Protein AF-0000000070183096 (afdb_homodimer)

Solvent-accessible surface area (backbone atoms only — not comparable to full-atom values): 13768 Å² total; per-residue (Å²): 127,69,42,43,44,70,57,54,71,61,56,77,66,66,78,70,64,58,84,90,33,65,53,27,54,52,51,52,52,31,56,75,40,54,62,32,25,32,36,67,69,55,49,29,72,74,44,95,43,53,66,85,52,46,60,63,41,50,51,53,37,36,70,68,48,46,30,42,62,50,87,69,32,36,28,44,19,67,70,49,49,48,48,49,47,45,49,47,45,49,47,47,48,50,56,59,54,60,66,56,74,78,75,76,66,74,74,66,69,73,72,69,78,73,75,68,71,78,116,127,72,41,41,44,68,60,54,69,61,55,76,64,70,78,72,63,56,84,90,33,65,54,27,53,53,51,51,53,32,56,76,40,55,62,31,26,32,36,67,68,55,46,29,71,73,45,94,44,54,67,85,51,45,60,64,42,51,52,52,36,34,68,66,50,46,30,40,62,48,85,71,32,37,27,44,19,67,69,50,50,48,48,49,48,45,48,47,46,48,47,46,48,50,56,58,55,60,66,57,73,80,76,79,67,75,74,67,68,71,71,66,79,69,74,68,81,67,136

Structure (mmCIF, N/CA/C/O backbone):
data_AF-0000000070183096-model_v1
#
loop_
_entity.id
_entity.type
_entity.pdbx_description
1 polymer 'Transcriptional regulator, TrmB family'
#
loop_
_atom_site.group_PDB
_atom_site.id
_atom_site.type_symbol
_atom_site.label_atom_id
_atom_site.label_alt_id
_atom_site.label_comp_id
_atom_site.label_asym_id
_atom_site.label_entity_id
_atom_site.label_seq_id
_atom_site.pdbx_PDB_ins_code
_atom_site.Cartn_x
_atom_site.Cartn_y
_atom_site.Cartn_z
_atom_site.occupancy
_atom_site.B_iso_or_equiv
_atom_site.auth_seq_id
_atom_site.auth_comp_id
_atom_site.auth_asym_id
_atom_site.auth_atom_id
_atom_site.pdbx_PDB_model_num
ATOM 1 N N . MET A 1 1 ? 4.055 6.363 21.062 1 91.56 1 MET A N 1
ATOM 2 C CA . MET A 1 1 ? 5.281 6.953 20.547 1 91.56 1 MET A CA 1
ATOM 3 C C . MET A 1 1 ? 5.5 6.559 19.078 1 91.56 1 MET A C 1
ATOM 5 O O . MET A 1 1 ? 5.238 5.414 18.703 1 91.56 1 MET A O 1
ATOM 9 N N . PRO A 1 2 ? 5.715 7.566 18.297 1 96.5 2 PRO A N 1
ATOM 10 C CA . PRO A 1 2 ? 6.051 7.18 16.938 1 96.5 2 PRO A CA 1
ATOM 11 C C . PRO A 1 2 ? 7.25 6.234 16.859 1 96.5 2 PRO A C 1
ATOM 13 O O . PRO A 1 2 ? 8.055 6.188 17.797 1 96.5 2 PRO A O 1
ATOM 16 N N . ILE A 1 3 ? 7.262 5.414 15.812 1 96.94 3 ILE A N 1
ATOM 17 C CA . ILE A 1 3 ? 8.406 4.539 15.586 1 96.94 3 ILE A CA 1
ATOM 18 C C . ILE A 1 3 ? 9.133 4.953 14.305 1 96.94 3 ILE A C 1
ATOM 20 O O . ILE A 1 3 ? 8.578 5.695 13.492 1 96.94 3 ILE A O 1
ATOM 24 N N . SER A 1 4 ? 10.406 4.5 14.195 1 96.19 4 SER A N 1
ATOM 25 C CA . SER A 1 4 ? 11.164 4.766 12.977 1 96.19 4 SER A CA 1
ATOM 26 C C . SER A 1 4 ? 10.648 3.93 11.812 1 96.19 4 SER A C 1
ATOM 28 O O . SER A 1 4 ? 10.047 2.873 12.016 1 96.19 4 SER A O 1
ATOM 30 N N . THR A 1 5 ? 11.016 4.383 10.633 1 90.94 5 THR A N 1
ATOM 31 C CA . THR A 1 5 ? 10.672 3.617 9.438 1 90.94 5 THR A CA 1
ATOM 32 C C . THR A 1 5 ? 11.328 2.24 9.469 1 90.94 5 THR A C 1
ATOM 34 O O . THR A 1 5 ? 10.742 1.257 9.008 1 90.94 5 THR A O 1
ATOM 37 N N . ASP A 1 6 ? 12.562 2.203 10.031 1 88.5 6 ASP A N 1
ATOM 38 C CA . ASP A 1 6 ? 13.234 0.915 10.141 1 88.5 6 ASP A CA 1
ATOM 39 C C . ASP A 1 6 ? 12.445 -0.053 11.016 1 88.5 6 ASP A C 1
ATOM 41 O O . ASP A 1 6 ? 12.273 -1.221 10.656 1 88.5 6 ASP A O 1
ATOM 45 N N . ARG A 1 7 ? 12.055 0.373 12.148 1 91.88 7 ARG A N 1
ATOM 46 C CA . ARG A 1 7 ? 11.25 -0.448 13.047 1 91.88 7 ARG A CA 1
ATOM 47 C C . ARG A 1 7 ? 9.914 -0.812 12.406 1 91.88 7 ARG A C 1
ATOM 49 O O . ARG A 1 7 ? 9.43 -1.937 12.562 1 91.88 7 ARG A O 1
ATOM 56 N N . PHE A 1 8 ? 9.328 0.138 11.727 1 91.62 8 PHE A N 1
ATOM 57 C CA . PHE A 1 8 ? 8.094 -0.099 10.992 1 91.62 8 PHE A CA 1
ATOM 58 C C . PHE A 1 8 ? 8.258 -1.268 10.023 1 91.62 8 PHE A C 1
ATOM 60 O O . PHE A 1 8 ? 7.387 -2.137 9.945 1 91.62 8 PHE A O 1
ATOM 67 N N . ASP A 1 9 ? 9.359 -1.26 9.359 1 85.31 9 ASP A N 1
ATOM 68 C CA . ASP A 1 9 ? 9.594 -2.273 8.336 1 85.31 9 ASP A CA 1
ATOM 69 C C . ASP A 1 9 ? 9.766 -3.656 8.961 1 85.31 9 ASP A C 1
ATOM 71 O O . ASP A 1 9 ? 9.594 -4.676 8.289 1 85.31 9 ASP A O 1
ATOM 75 N N . GLU A 1 10 ? 9.992 -3.654 10.227 1 84.25 10 GLU A N 1
ATOM 76 C CA . GLU A 1 10 ? 10.211 -4.914 10.93 1 84.25 10 GLU A CA 1
ATOM 77 C C . GLU A 1 10 ? 8.914 -5.457 11.508 1 84.25 10 GLU A C 1
ATOM 79 O O . GLU A 1 10 ? 8.867 -6.594 11.992 1 84.25 10 GLU A O 1
ATOM 84 N N . ILE A 1 11 ? 7.98 -4.602 11.539 1 82.94 11 ILE A N 1
ATOM 85 C CA . ILE A 1 11 ? 6.699 -5.07 12.062 1 82.94 11 ILE A CA 1
ATOM 86 C C . ILE A 1 11 ? 6.172 -6.207 11.188 1 82.94 11 ILE A C 1
ATOM 88 O O . ILE A 1 11 ? 6.102 -6.082 9.969 1 82.94 11 ILE A O 1
ATOM 92 N N . ASP A 1 12 ? 6.105 -7.391 11.805 1 67.69 12 ASP A N 1
ATOM 93 C CA . ASP A 1 12 ? 5.617 -8.562 11.086 1 67.69 12 ASP A CA 1
ATOM 94 C C . ASP A 1 12 ? 4.098 -8.664 11.164 1 67.69 12 ASP A C 1
ATOM 96 O O . ASP A 1 12 ? 3.539 -8.938 12.227 1 67.69 12 ASP A O 1
ATOM 100 N N . ASP A 1 13 ? 3.365 -8.102 10.445 1 60.53 13 ASP A N 1
ATOM 101 C CA . ASP A 1 13 ? 1.924 -8.266 10.602 1 60.53 13 ASP A CA 1
ATOM 102 C C . ASP A 1 13 ? 1.482 -9.672 10.211 1 60.53 13 ASP A C 1
ATOM 104 O O . ASP A 1 13 ? 0.617 -10.266 10.859 1 60.53 13 ASP A O 1
ATOM 108 N N . ASP A 1 14 ? 1.567 -10.141 8.953 1 60.31 14 ASP A N 1
ATOM 109 C CA . ASP A 1 14 ? 1.024 -11.445 8.586 1 60.31 14 ASP A CA 1
ATOM 110 C C . ASP A 1 14 ? 2.115 -12.352 8.031 1 60.31 14 ASP A C 1
ATOM 112 O O . ASP A 1 14 ? 3.062 -11.883 7.398 1 60.31 14 ASP A O 1
ATOM 116 N N . SER A 1 15 ? 2.291 -13.391 8.773 1 64.69 15 SER A N 1
ATOM 117 C CA . SER A 1 15 ? 3.031 -14.492 8.164 1 64.69 15 SER A CA 1
ATOM 118 C C . SER A 1 15 ? 2.613 -14.703 6.715 1 64.69 15 SER A C 1
ATOM 120 O O . SER A 1 15 ? 1.427 -14.641 6.387 1 64.69 15 SER A O 1
ATOM 122 N N . GLY A 1 16 ? 3.562 -14.164 5.73 1 69.38 16 GLY A N 1
ATOM 123 C CA . GLY A 1 16 ? 3.279 -14.492 4.344 1 69.38 16 GLY A CA 1
ATOM 124 C C . GLY A 1 16 ? 2.285 -15.625 4.188 1 69.38 16 GLY A C 1
ATOM 125 O O . GLY A 1 16 ? 1.938 -16.297 5.168 1 69.38 16 GLY A O 1
ATOM 126 N N . PRO A 1 17 ? 1.563 -15.578 3.08 1 76.56 17 PRO A N 1
ATOM 127 C CA . PRO A 1 17 ? 0.546 -16.609 2.869 1 76.56 17 PRO A CA 1
ATOM 128 C C . PRO A 1 17 ? 1.128 -18.031 2.887 1 76.56 17 PRO A C 1
ATOM 130 O O . PRO A 1 17 ? 2.279 -18.234 2.49 1 76.56 17 PRO A O 1
ATOM 133 N N . SER A 1 18 ? 0.281 -18.875 3.432 1 83 18 SER A N 1
ATOM 134 C CA . SER A 1 18 ? 0.641 -20.297 3.438 1 83 18 SER A CA 1
ATOM 135 C C . SER A 1 18 ? 0.809 -20.828 2.018 1 83 18 SER A C 1
ATOM 137 O O . SER A 1 18 ? 0.12 -20.375 1.097 1 83 18 SER A O 1
ATOM 139 N N . PRO A 1 19 ? 1.654 -21.812 1.932 1 83.38 19 PRO A N 1
ATOM 140 C CA . PRO A 1 19 ? 1.848 -22.438 0.616 1 83.38 19 PRO A CA 1
ATOM 141 C C . PRO A 1 19 ? 0.562 -23.031 0.049 1 83.38 19 PRO A C 1
ATOM 143 O O . PRO A 1 19 ? -0.33 -23.422 0.808 1 83.38 19 PRO A O 1
ATOM 146 N N . GLU A 1 20 ? 0.423 -22.984 -1.243 1 84.94 20 GLU A N 1
ATOM 147 C CA . GLU A 1 20 ? -0.643 -23.625 -2.014 1 84.94 20 GLU A CA 1
ATOM 148 C C . GLU A 1 20 ? -1.938 -22.828 -1.929 1 84.94 20 GLU A C 1
ATOM 150 O O . GLU A 1 20 ? -2.977 -23.25 -2.428 1 84.94 20 GLU A O 1
ATOM 155 N N . THR A 1 21 ? -1.83 -21.734 -1.27 1 91.69 21 THR A N 1
ATOM 156 C CA . THR A 1 21 ? -2.982 -20.844 -1.276 1 91.69 21 THR A CA 1
ATOM 157 C C . THR A 1 21 ? -2.965 -19.953 -2.512 1 91.69 21 THR A C 1
ATOM 159 O O . THR A 1 21 ? -1.927 -19.797 -3.158 1 91.69 21 THR A O 1
ATOM 162 N N . ASN A 1 22 ? -4.141 -19.469 -2.883 1 95.75 22 ASN A N 1
ATOM 163 C CA . ASN A 1 22 ? -4.23 -18.5 -3.965 1 95.75 22 ASN A CA 1
ATOM 164 C C . ASN A 1 22 ? -3.289 -17.328 -3.738 1 95.75 22 ASN A C 1
ATOM 166 O O . ASN A 1 22 ? -2.605 -16.875 -4.664 1 95.75 22 ASN A O 1
ATOM 170 N N . ALA A 1 23 ? -3.252 -16.891 -2.467 1 94.69 23 ALA A N 1
ATOM 171 C CA . ALA A 1 23 ? -2.41 -15.75 -2.109 1 94.69 23 ALA A CA 1
ATOM 172 C C . ALA A 1 23 ? -0.938 -16.047 -2.367 1 94.69 23 ALA A C 1
ATOM 174 O O . ALA A 1 23 ? -0.213 -15.219 -2.918 1 94.69 23 ALA A O 1
ATOM 175 N N . HIS A 1 24 ? -0.589 -17.188 -1.958 1 94.12 24 HIS A N 1
ATOM 176 C CA . HIS A 1 24 ? 0.799 -17.578 -2.152 1 94.12 24 HIS A CA 1
ATOM 177 C C . HIS A 1 24 ? 1.145 -17.672 -3.637 1 94.12 24 HIS A C 1
ATOM 179 O O . HIS A 1 24 ? 2.205 -17.203 -4.059 1 94.12 24 HIS A O 1
ATOM 185 N N . GLU A 1 25 ? 0.321 -18.25 -4.395 1 95.94 25 GLU A N 1
ATOM 186 C CA . GLU A 1 25 ? 0.559 -18.406 -5.824 1 95.94 25 GLU A CA 1
ATOM 187 C C . GLU A 1 25 ? 0.696 -17.062 -6.52 1 95.94 25 GLU A C 1
ATOM 189 O O . GLU A 1 25 ? 1.633 -16.844 -7.293 1 95.94 25 GLU A O 1
ATOM 194 N N . ILE A 1 26 ? -0.163 -16.203 -6.199 1 97.31 26 ILE A N 1
ATOM 195 C CA . ILE A 1 26 ? -0.151 -14.875 -6.812 1 97.31 26 ILE A CA 1
ATOM 196 C C . ILE A 1 26 ? 1.104 -14.117 -6.383 1 97.31 26 ILE A C 1
ATOM 198 O O . ILE A 1 26 ? 1.809 -13.547 -7.219 1 97.31 26 ILE A O 1
ATOM 202 N N . LEU A 1 27 ? 1.359 -14.148 -5.098 1 95.44 27 LEU A N 1
ATOM 203 C CA . LEU A 1 27 ? 2.504 -13.406 -4.582 1 95.44 27 LEU A CA 1
ATOM 204 C C . LEU A 1 27 ? 3.809 -13.961 -5.145 1 95.44 27 LEU A C 1
ATOM 206 O O . LEU A 1 27 ? 4.711 -13.195 -5.492 1 95.44 27 LEU A O 1
ATOM 210 N N . SER A 1 28 ? 3.879 -15.258 -5.277 1 94.62 28 SER A N 1
ATOM 211 C CA . SER A 1 28 ? 5.07 -15.891 -5.836 1 94.62 28 SER A CA 1
ATOM 212 C C . SER A 1 28 ? 5.301 -15.453 -7.281 1 94.62 28 SER A C 1
ATOM 214 O O . SER A 1 28 ? 6.426 -15.141 -7.668 1 94.62 28 SER A O 1
ATOM 216 N N . PHE A 1 29 ? 4.262 -15.43 -8 1 97.31 29 PHE A N 1
ATOM 217 C CA . PHE A 1 29 ? 4.355 -14.984 -9.383 1 97.31 29 PHE A CA 1
ATOM 218 C C . PHE A 1 29 ? 4.844 -13.539 -9.461 1 97.31 29 PHE A C 1
ATOM 220 O O . PHE A 1 29 ? 5.785 -13.234 -10.195 1 97.31 29 PHE A O 1
ATOM 227 N N . LEU A 1 30 ? 4.258 -12.664 -8.711 1 97.06 30 LEU A N 1
ATOM 228 C CA . LEU A 1 30 ? 4.605 -11.242 -8.766 1 97.06 30 LEU A CA 1
ATOM 229 C C . LEU A 1 30 ? 6.039 -11.016 -8.297 1 97.06 30 LEU A C 1
ATOM 231 O O . LEU A 1 30 ? 6.746 -10.164 -8.836 1 97.06 30 LEU A O 1
ATOM 235 N N . GLN A 1 31 ? 6.402 -11.781 -7.336 1 94.56 31 GLN A N 1
ATOM 236 C CA . GLN A 1 31 ? 7.77 -11.672 -6.836 1 94.56 31 GLN A CA 1
ATOM 237 C C . GLN A 1 31 ? 8.781 -12.086 -7.902 1 94.56 31 GLN A C 1
ATOM 239 O O . GLN A 1 31 ? 9.859 -11.5 -8 1 94.56 31 GLN A O 1
ATOM 244 N N . SER A 1 32 ? 8.438 -13.125 -8.609 1 95.25 32 SER A N 1
ATOM 245 C CA . SER A 1 32 ? 9.312 -13.617 -9.664 1 95.25 32 SER A CA 1
ATOM 246 C C . SER A 1 32 ? 9.398 -12.625 -10.82 1 95.25 32 SER A C 1
ATOM 248 O O . SER A 1 32 ? 10.297 -12.727 -11.664 1 95.25 32 SER A O 1
ATOM 250 N N . HIS A 1 33 ? 8.539 -11.719 -10.891 1 96.56 33 HIS A N 1
ATOM 251 C CA . HIS A 1 33 ? 8.492 -10.672 -11.906 1 96.56 33 HIS A CA 1
ATOM 252 C C . HIS A 1 33 ? 8.445 -9.289 -11.266 1 96.56 33 HIS A C 1
ATOM 254 O O . HIS A 1 33 ? 7.617 -8.453 -11.648 1 96.56 33 HIS A O 1
ATOM 260 N N . ALA A 1 34 ? 9.305 -9.078 -10.375 1 94.19 34 ALA A N 1
ATOM 261 C CA . ALA A 1 34 ? 9.234 -7.938 -9.461 1 94.19 34 ALA A CA 1
ATOM 262 C C . ALA A 1 34 ? 9.461 -6.625 -10.211 1 94.19 34 ALA A C 1
ATOM 264 O O . ALA A 1 34 ? 9.164 -5.551 -9.688 1 94.19 34 ALA A O 1
ATOM 265 N N . ASP A 1 35 ? 9.984 -6.684 -11.383 1 94 35 ASP A N 1
ATOM 266 C CA . ASP A 1 35 ? 10.266 -5.48 -12.156 1 94 35 ASP A CA 1
ATOM 267 C C . ASP A 1 35 ? 9.078 -5.105 -13.047 1 94 35 ASP A C 1
ATOM 269 O O . ASP A 1 35 ? 9.156 -4.152 -13.82 1 94 35 ASP A O 1
ATOM 273 N N . GLN A 1 36 ? 7.973 -5.848 -12.812 1 97.5 36 GLN A N 1
ATOM 274 C CA . GLN A 1 36 ? 6.805 -5.656 -13.672 1 97.5 36 GLN A CA 1
ATOM 275 C C . GLN A 1 36 ? 5.531 -5.508 -12.836 1 97.5 36 GLN A C 1
ATOM 277 O O . GLN A 1 36 ? 5.527 -5.809 -11.641 1 97.5 36 GLN A O 1
ATOM 282 N N . ALA A 1 37 ? 4.539 -4.922 -13.438 1 97.62 37 ALA A N 1
ATOM 283 C CA . ALA A 1 37 ? 3.166 -4.867 -12.938 1 97.62 37 ALA A CA 1
ATOM 284 C C . ALA A 1 37 ? 2.193 -5.484 -13.938 1 97.62 37 ALA A C 1
ATOM 286 O O . ALA A 1 37 ? 2.432 -5.445 -15.148 1 97.62 37 ALA A O 1
ATOM 287 N N . PHE A 1 38 ? 1.15 -6.055 -13.43 1 98.5 38 PHE A N 1
ATOM 288 C CA . PHE A 1 38 ? 0.237 -6.863 -14.234 1 98.5 38 PHE A CA 1
ATOM 289 C C . PHE A 1 38 ? -1.211 -6.48 -13.953 1 98.5 38 PHE A C 1
ATOM 291 O O . PHE A 1 38 ? -1.547 -6.074 -12.836 1 98.5 38 PHE A O 1
ATOM 298 N N . THR A 1 39 ? -2.016 -6.621 -14.953 1 97.5 39 THR A N 1
ATOM 299 C CA . THR A 1 39 ? -3.455 -6.527 -14.734 1 97.5 39 THR A CA 1
ATOM 300 C C . THR A 1 39 ? -3.986 -7.797 -14.078 1 97.5 39 THR A C 1
ATOM 302 O O . THR A 1 39 ? -3.322 -8.836 -14.086 1 97.5 39 THR A O 1
ATOM 305 N N . ARG A 1 40 ? -5.203 -7.688 -13.523 1 97.75 40 ARG A N 1
ATOM 306 C CA . ARG A 1 40 ? -5.852 -8.852 -12.93 1 97.75 40 ARG A CA 1
ATOM 307 C C . ARG A 1 40 ? -5.98 -9.984 -13.938 1 97.75 40 ARG A C 1
ATOM 309 O O . ARG A 1 40 ? -5.742 -11.148 -13.609 1 97.75 40 ARG A O 1
ATOM 316 N N . GLY A 1 41 ? -6.359 -9.633 -15.164 1 97.62 41 GLY A N 1
ATOM 317 C CA . GLY A 1 41 ? -6.52 -10.641 -16.203 1 97.62 41 GLY A CA 1
ATOM 318 C C . GLY A 1 41 ? -5.223 -11.344 -16.547 1 97.62 41 GLY A C 1
ATOM 319 O O . 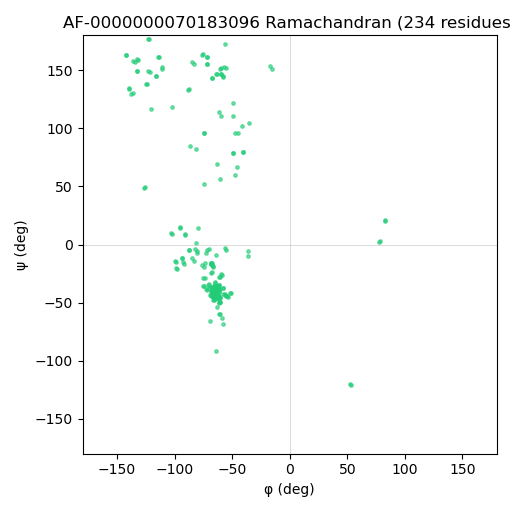GLY A 1 41 ? -5.211 -12.555 -16.766 1 97.62 41 GLY A O 1
ATOM 320 N N . GLU A 1 42 ? -4.172 -10.641 -16.578 1 98.62 42 GLU A N 1
ATOM 321 C CA . GLU A 1 42 ? -2.857 -11.211 -16.859 1 98.62 42 GLU A CA 1
ATOM 322 C C . GLU A 1 42 ? -2.404 -12.133 -15.734 1 98.62 42 GLU A C 1
ATOM 324 O O . GLU A 1 42 ? -1.804 -13.18 -15.984 1 98.62 42 GLU A O 1
ATOM 329 N N . ILE A 1 43 ? -2.727 -11.758 -14.539 1 98.5 43 ILE A N 1
ATOM 330 C CA . ILE A 1 43 ? -2.369 -12.578 -13.391 1 98.5 43 ILE A CA 1
ATOM 331 C C . ILE A 1 43 ? -3.166 -13.883 -13.414 1 98.5 43 ILE A C 1
ATOM 333 O O . ILE A 1 43 ? -2.615 -14.961 -13.18 1 98.5 43 ILE A O 1
ATOM 337 N N . ALA A 1 44 ? -4.383 -13.781 -13.766 1 97.94 44 ALA A N 1
ATOM 338 C CA . ALA A 1 44 ? -5.219 -14.977 -13.875 1 97.94 44 ALA A CA 1
ATOM 339 C C . ALA A 1 44 ? -4.676 -15.93 -14.938 1 97.94 44 ALA A C 1
ATOM 341 O O . ALA A 1 44 ? -4.641 -17.141 -14.734 1 97.94 44 ALA A O 1
ATOM 342 N N . GLN A 1 45 ? -4.219 -15.406 -15.953 1 97.94 45 GLN A N 1
ATOM 343 C CA . GLN A 1 45 ? -3.707 -16.203 -17.062 1 97.94 45 GLN A CA 1
ATOM 344 C C . GLN A 1 45 ? -2.357 -16.828 -16.703 1 97.94 45 GLN A C 1
ATOM 346 O O . GLN A 1 45 ? -2.027 -17.922 -17.188 1 97.94 45 GLN A O 1
ATOM 351 N N . ALA A 1 46 ? -1.655 -16.188 -15.867 1 97.88 46 ALA A N 1
ATOM 352 C CA . ALA A 1 46 ? -0.278 -16.594 -15.594 1 97.88 46 ALA A CA 1
ATOM 353 C C . ALA A 1 46 ? -0.206 -17.531 -14.391 1 97.88 46 ALA A C 1
ATOM 355 O O . ALA A 1 46 ? 0.845 -18.109 -14.109 1 97.88 46 ALA A O 1
ATOM 356 N N . THR A 1 47 ? -1.245 -17.625 -13.703 1 97.19 47 THR A N 1
ATOM 357 C CA . THR A 1 47 ? -1.251 -18.438 -12.492 1 97.19 47 THR A CA 1
ATOM 358 C C . THR A 1 47 ? -2.328 -19.516 -12.57 1 97.19 47 THR A C 1
ATOM 360 O O . THR A 1 47 ? -3.131 -19.531 -13.508 1 97.19 47 THR A O 1
ATOM 363 N N . ASP A 1 48 ? -2.381 -20.375 -11.539 1 95.81 48 ASP A N 1
ATOM 364 C CA . ASP A 1 48 ? -3.389 -21.438 -11.461 1 95.81 48 ASP A CA 1
ATOM 365 C C . ASP A 1 48 ? -4.586 -20.984 -10.625 1 95.81 48 ASP A C 1
ATOM 367 O O . ASP A 1 48 ? -5.391 -21.812 -10.188 1 95.81 48 ASP A O 1
ATOM 371 N N . VAL A 1 49 ? -4.656 -19.734 -10.383 1 96.81 49 VAL A N 1
ATOM 372 C CA . VAL A 1 49 ? -5.754 -19.172 -9.602 1 96.81 49 VAL A CA 1
ATOM 373 C C . VAL A 1 49 ? -6.93 -18.844 -10.516 1 96.81 49 VAL A C 1
ATOM 375 O O . VAL A 1 49 ? -6.75 -18.234 -11.578 1 96.81 49 VAL A O 1
ATOM 378 N N . THR A 1 50 ? -8.078 -19.25 -10.07 1 96.06 50 THR A N 1
ATOM 379 C CA . THR A 1 50 ? -9.273 -19.016 -10.867 1 96.06 50 THR A CA 1
ATOM 380 C C . THR A 1 50 ? -9.531 -17.516 -11 1 96.06 50 THR A C 1
ATOM 382 O O . THR A 1 50 ? -9.32 -16.75 -10.055 1 96.06 50 THR A O 1
ATOM 385 N N . ASP A 1 51 ? -10.055 -17.125 -12.117 1 95.94 51 ASP A N 1
ATOM 386 C CA . ASP A 1 51 ? -10.297 -15.727 -12.438 1 95.94 51 ASP A CA 1
ATOM 387 C C . ASP A 1 51 ? -11.109 -15.047 -11.344 1 95.94 51 ASP A C 1
ATOM 389 O O . ASP A 1 51 ? -10.789 -13.93 -10.922 1 95.94 51 ASP A O 1
ATOM 393 N N . GLY A 1 52 ? -12.062 -15.68 -10.938 1 95.88 52 GLY A N 1
ATOM 394 C CA . GLY A 1 52 ? -12.969 -15.109 -9.945 1 95.88 52 GLY A CA 1
ATOM 395 C C . GLY A 1 52 ? -12.32 -14.906 -8.594 1 95.88 52 GLY A C 1
ATOM 396 O O . GLY A 1 52 ? -12.789 -14.102 -7.785 1 95.88 52 GLY A O 1
ATOM 397 N N . SER A 1 53 ? -11.195 -15.562 -8.312 1 96.5 53 SER A N 1
ATOM 398 C CA . SER A 1 53 ? -10.539 -15.508 -7.016 1 96.5 53 SER A CA 1
ATOM 399 C C . SER A 1 53 ? -9.367 -14.523 -7.031 1 96.5 53 SER A C 1
ATOM 401 O O . SER A 1 53 ? -8.891 -14.102 -5.977 1 96.5 53 SER A O 1
ATOM 403 N N . VAL A 1 54 ? -8.906 -14.078 -8.188 1 97.56 54 VAL A N 1
ATOM 404 C CA . VAL A 1 54 ? -7.715 -13.234 -8.305 1 97.56 54 VAL A CA 1
ATOM 405 C C . VAL A 1 54 ? -7.988 -11.859 -7.707 1 97.56 54 VAL A C 1
ATOM 407 O O . VAL A 1 54 ? -7.195 -11.352 -6.906 1 97.56 54 VAL A O 1
ATOM 410 N N . GLY A 1 55 ? -9.148 -11.289 -7.973 1 96.62 55 GLY A N 1
ATOM 411 C CA . GLY A 1 55 ? -9.5 -9.969 -7.48 1 96.62 55 GLY A CA 1
ATOM 412 C C . GLY A 1 55 ? -9.531 -9.883 -5.965 1 96.62 55 GLY A C 1
ATOM 413 O O . GLY A 1 55 ? -8.758 -9.133 -5.367 1 96.62 55 GLY A O 1
ATOM 414 N N . PRO A 1 56 ? -10.344 -10.656 -5.332 1 95.81 56 PRO A N 1
ATOM 415 C CA . PRO A 1 56 ? -10.422 -10.641 -3.869 1 95.81 56 PRO A CA 1
ATOM 416 C C . PRO A 1 56 ? -9.078 -10.953 -3.205 1 95.81 56 PRO A C 1
ATOM 418 O O . PRO A 1 56 ? -8.75 -10.383 -2.164 1 95.81 56 PRO A O 1
ATOM 421 N N . THR A 1 57 ? -8.32 -11.875 -3.795 1 96.19 57 THR A N 1
ATOM 422 C CA . THR A 1 57 ? -7.023 -12.242 -3.244 1 96.19 57 THR A CA 1
ATOM 423 C C . THR A 1 57 ? -6.051 -11.07 -3.318 1 96.19 57 THR A C 1
ATOM 425 O O . THR A 1 57 ? -5.328 -10.789 -2.359 1 96.19 57 THR A O 1
ATOM 428 N N . LEU A 1 58 ? -6.074 -10.336 -4.414 1 95.75 58 LEU A N 1
ATOM 429 C CA . LEU A 1 58 ? -5.211 -9.172 -4.598 1 95.75 58 LEU A CA 1
ATOM 430 C C . LEU A 1 58 ? -5.57 -8.07 -3.605 1 95.75 58 LEU A C 1
ATOM 432 O O . LEU A 1 58 ? -4.684 -7.391 -3.08 1 95.75 58 LEU A O 1
ATOM 436 N N . VAL A 1 59 ? -6.785 -7.906 -3.301 1 90.25 59 VAL A N 1
ATOM 437 C CA . VAL A 1 59 ? -7.227 -6.895 -2.346 1 90.25 59 VAL A CA 1
ATOM 438 C C . VAL A 1 59 ? -6.699 -7.234 -0.954 1 90.25 59 VAL A C 1
ATOM 440 O O . VAL A 1 59 ? -6.164 -6.371 -0.256 1 90.25 59 VAL A O 1
ATOM 443 N N . ARG A 1 60 ? -6.738 -8.453 -0.554 1 91.38 60 ARG A N 1
ATOM 444 C CA . ARG A 1 60 ? -6.234 -8.875 0.749 1 91.38 60 ARG A CA 1
ATOM 445 C C . ARG A 1 60 ? -4.723 -8.711 0.834 1 91.38 60 ARG A C 1
ATOM 447 O O . ARG A 1 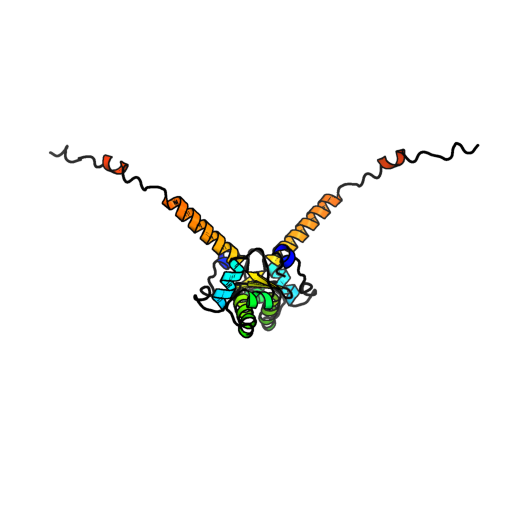60 ? -4.199 -8.281 1.862 1 91.38 60 ARG A O 1
ATOM 454 N N . LEU A 1 61 ? -4.062 -9.078 -0.261 1 90.88 61 LEU A N 1
ATOM 455 C CA . LEU A 1 61 ? -2.611 -8.914 -0.3 1 90.88 61 LEU A CA 1
ATOM 456 C C . LEU A 1 61 ? -2.227 -7.445 -0.198 1 90.88 61 LEU A C 1
ATOM 458 O O . LEU A 1 61 ? -1.221 -7.102 0.428 1 90.88 61 LEU A O 1
ATOM 462 N N . ARG A 1 62 ? -3.047 -6.637 -0.801 1 88.88 62 ARG A N 1
ATOM 463 C CA . ARG A 1 62 ? -2.797 -5.203 -0.714 1 88.88 62 ARG A CA 1
ATOM 464 C C . ARG A 1 62 ? -3.031 -4.688 0.703 1 88.88 62 ARG A C 1
ATOM 466 O O . ARG A 1 62 ? -2.236 -3.904 1.224 1 88.88 62 ARG A O 1
ATOM 473 N N . GLU A 1 63 ? -4.09 -5.121 1.307 1 84 63 GLU A N 1
ATOM 474 C CA . GLU A 1 63 ? -4.395 -4.734 2.682 1 84 63 GLU A CA 1
ATOM 475 C C . GLU A 1 63 ? -3.293 -5.191 3.637 1 84 63 GLU A C 1
ATOM 477 O O . GLU A 1 63 ? -3.004 -4.512 4.625 1 84 63 GLU A O 1
ATOM 482 N N . ALA A 1 64 ? -2.641 -6.258 3.248 1 84.62 64 ALA A N 1
ATOM 483 C CA . ALA A 1 64 ? -1.548 -6.789 4.059 1 84.62 64 ALA A CA 1
ATOM 484 C C . ALA A 1 64 ? -0.222 -6.125 3.695 1 84.62 64 ALA A C 1
ATOM 486 O O . ALA A 1 64 ? 0.826 -6.477 4.242 1 84.62 64 ALA A O 1
ATOM 487 N N . GLY A 1 65 ? -0.194 -5.285 2.703 1 83.25 65 GLY A N 1
ATOM 488 C CA . GLY A 1 65 ? 0.993 -4.535 2.32 1 83.25 65 GLY A CA 1
ATOM 489 C C . GLY A 1 65 ? 1.938 -5.324 1.436 1 83.25 65 GLY A C 1
ATOM 490 O O . GLY A 1 65 ? 3.119 -4.992 1.328 1 83.25 65 GLY A O 1
ATOM 491 N N . ARG A 1 66 ? 1.408 -6.359 0.803 1 88.62 66 ARG A N 1
ATOM 492 C CA . ARG A 1 66 ? 2.303 -7.258 0.084 1 88.62 66 ARG A CA 1
ATOM 493 C C . ARG A 1 66 ? 2.348 -6.918 -1.401 1 88.62 66 ARG A C 1
ATOM 495 O O . ARG A 1 66 ? 3.289 -7.293 -2.104 1 88.62 66 ARG A O 1
ATOM 502 N N . VAL A 1 67 ? 1.312 -6.219 -1.863 1 91.69 67 VAL A N 1
ATOM 503 C CA . VAL A 1 67 ? 1.287 -5.781 -3.256 1 91.69 67 VAL A CA 1
ATOM 504 C C . VAL A 1 67 ? 0.846 -4.324 -3.332 1 91.69 67 VAL A C 1
ATOM 506 O O . VAL A 1 67 ? 0.223 -3.807 -2.4 1 91.69 67 VAL A O 1
ATOM 509 N N . ASP A 1 68 ? 1.183 -3.719 -4.336 1 89.56 68 ASP A N 1
ATOM 510 C CA . ASP A 1 68 ? 0.745 -2.365 -4.656 1 89.56 68 ASP A CA 1
ATOM 511 C C . ASP A 1 68 ? -0.202 -2.363 -5.855 1 89.56 68 ASP A C 1
ATOM 513 O O . ASP A 1 68 ? -0.096 -3.219 -6.738 1 89.56 68 ASP A O 1
ATOM 517 N N . HIS A 1 69 ? -1.041 -1.354 -5.828 1 91.56 69 HIS A N 1
ATOM 518 C CA . HIS A 1 69 ? -2.029 -1.251 -6.895 1 91.56 69 HIS A CA 1
ATOM 519 C C . HIS A 1 69 ? -2.168 0.188 -7.379 1 91.56 69 HIS A C 1
ATOM 521 O O . HIS A 1 69 ? -2.307 1.109 -6.574 1 91.56 69 HIS A O 1
ATOM 527 N N . LYS A 1 70 ? -2.092 0.446 -8.727 1 87.25 70 LYS A N 1
ATOM 528 C CA . LYS A 1 70 ? -2.383 1.706 -9.398 1 87.25 70 LYS A CA 1
ATOM 529 C C . LYS A 1 70 ? -3.135 1.469 -10.703 1 87.25 70 LYS A C 1
ATOM 531 O O . LYS A 1 70 ? -2.697 0.68 -11.547 1 87.25 70 LYS A O 1
ATOM 536 N N . GLY A 1 71 ? -4.242 2.328 -10.867 1 87.38 71 GLY A N 1
ATOM 537 C CA . GLY A 1 71 ? -5.031 2.061 -12.062 1 87.38 71 GLY A CA 1
ATOM 538 C C . GLY A 1 71 ? -5.473 0.613 -12.172 1 87.38 71 GLY A C 1
ATOM 539 O O . GLY A 1 71 ? -6.082 0.07 -11.25 1 87.38 71 GLY A O 1
ATOM 540 N N . ASN A 1 72 ? -5.086 -0.071 -13.25 1 92.5 72 ASN A N 1
ATOM 541 C CA . ASN A 1 72 ? -5.465 -1.467 -13.445 1 92.5 72 ASN A CA 1
ATOM 542 C C . ASN A 1 72 ? -4.316 -2.412 -13.109 1 92.5 72 ASN A C 1
ATOM 544 O O . ASN A 1 72 ? -4.438 -3.627 -13.289 1 92.5 72 ASN A O 1
ATOM 548 N N . TYR A 1 73 ? -3.242 -1.879 -12.523 1 94.69 73 TYR A N 1
ATOM 549 C CA . TYR A 1 73 ? -2.029 -2.686 -12.453 1 94.69 73 TYR A CA 1
ATOM 550 C C . TYR A 1 73 ? -1.667 -2.994 -11 1 94.69 73 TYR A C 1
ATOM 552 O O . TYR A 1 73 ? -1.84 -2.15 -10.117 1 94.69 73 TYR A O 1
ATOM 560 N N . TRP A 1 74 ? -1.136 -4.156 -10.812 1 96.31 74 TRP A N 1
ATOM 561 C CA . TRP A 1 74 ? -0.703 -4.707 -9.531 1 96.31 74 TRP A CA 1
ATOM 562 C C . TRP A 1 74 ? 0.762 -5.129 -9.586 1 9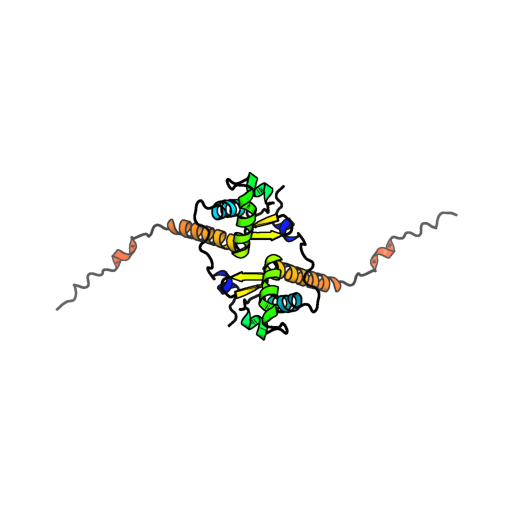6.31 74 TRP A C 1
ATOM 564 O O . TRP A 1 74 ? 1.206 -5.723 -10.578 1 96.31 74 TRP A O 1
ATOM 574 N N . ARG A 1 75 ? 1.565 -4.844 -8.531 1 95.19 75 ARG A N 1
ATOM 575 C CA . ARG A 1 75 ? 2.938 -5.324 -8.414 1 95.19 75 ARG A CA 1
ATOM 576 C C . ARG A 1 75 ? 3.262 -5.695 -6.969 1 95.19 75 ARG A C 1
ATOM 578 O O . ARG A 1 75 ? 2.523 -5.34 -6.051 1 95.19 75 ARG A O 1
ATOM 585 N N . VAL A 1 76 ? 4.32 -6.434 -6.867 1 93.62 76 VAL A N 1
ATOM 586 C CA . VAL A 1 76 ? 4.781 -6.742 -5.516 1 93.62 76 VAL A CA 1
ATOM 587 C C . VAL A 1 76 ? 5.293 -5.473 -4.844 1 93.62 76 VAL A C 1
ATOM 589 O O . VAL A 1 76 ? 5.91 -4.625 -5.492 1 93.62 76 VAL A O 1
ATOM 592 N N . SER A 1 77 ? 5.051 -5.348 -3.57 1 88.94 77 SER A N 1
ATOM 593 C CA . SER A 1 77 ? 5.477 -4.164 -2.83 1 88.94 77 SER A CA 1
ATOM 594 C C . SER A 1 77 ? 6.988 -4.148 -2.629 1 88.94 77 SER A C 1
ATOM 596 O O . SER A 1 77 ? 7.617 -5.207 -2.545 1 88.94 77 SER A O 1
ATOM 598 N N . ASP A 1 78 ? 7.531 -3.002 -2.459 1 82.31 78 ASP A N 1
ATOM 599 C CA . ASP A 1 78 ? 8.969 -2.861 -2.246 1 82.31 78 ASP A CA 1
ATOM 600 C C . ASP A 1 78 ? 9.391 -3.514 -0.933 1 82.31 78 ASP A C 1
ATOM 602 O O . ASP A 1 78 ? 10.516 -4.008 -0.815 1 82.31 78 ASP A O 1
ATOM 606 N N . HIS A 1 79 ? 8.531 -3.459 -0.019 1 74.75 79 HIS A N 1
ATOM 607 C CA . HIS A 1 79 ? 8.828 -4.07 1.271 1 74.75 79 HIS A CA 1
ATOM 608 C C . HIS A 1 79 ? 9.055 -5.574 1.13 1 74.75 79 HIS A C 1
ATOM 610 O O . HIS A 1 79 ? 9.922 -6.137 1.801 1 74.75 79 HIS A O 1
ATOM 616 N N . VAL A 1 80 ? 8.297 -6.18 0.295 1 77.12 80 VAL A N 1
ATOM 617 C CA . VAL A 1 80 ? 8.414 -7.621 0.075 1 77.12 80 VAL A CA 1
ATOM 618 C C . VAL A 1 80 ? 9.648 -7.918 -0.769 1 77.12 80 VAL A C 1
ATOM 620 O O . VAL A 1 80 ? 10.336 -8.914 -0.538 1 77.12 80 VAL A O 1
ATOM 623 N N . ARG A 1 81 ? 9.922 -7.066 -1.664 1 75.19 81 ARG A N 1
ATOM 624 C CA . ARG A 1 81 ? 11.102 -7.227 -2.506 1 75.19 81 ARG A CA 1
ATOM 625 C C . ARG A 1 81 ? 12.375 -7.188 -1.671 1 75.19 81 ARG A C 1
ATOM 627 O O . ARG A 1 81 ? 13.312 -7.945 -1.925 1 75.19 81 ARG A O 1
ATOM 634 N N . SER A 1 82 ? 12.391 -6.281 -0.793 1 65.81 82 SER A N 1
ATOM 635 C CA . SER A 1 82 ? 13.578 -6.051 0.021 1 65.81 82 SER A CA 1
ATOM 636 C C . SER A 1 82 ? 13.859 -7.242 0.928 1 65.81 82 SER A C 1
ATOM 638 O O . SER A 1 82 ? 15.023 -7.613 1.129 1 65.81 82 SER A O 1
ATOM 640 N N . VAL A 1 83 ? 12.836 -7.773 1.44 1 59.25 83 VAL A N 1
ATOM 641 C CA . VAL A 1 83 ? 13.023 -8.914 2.332 1 59.25 83 VAL A CA 1
ATOM 642 C C . VAL A 1 83 ? 13.602 -10.086 1.551 1 59.25 83 VAL A C 1
ATOM 644 O O . VAL A 1 83 ? 14.516 -10.766 2.027 1 59.25 83 VAL A O 1
ATOM 647 N N . ASP A 1 84 ? 13.047 -10.242 0.38 1 57.72 84 ASP A N 1
ATOM 648 C CA . ASP A 1 84 ? 13.539 -11.344 -0.442 1 57.72 84 ASP A CA 1
ATOM 649 C C . ASP A 1 84 ? 14.984 -11.102 -0.883 1 57.72 84 ASP A C 1
ATOM 651 O O . ASP A 1 84 ? 15.797 -12.023 -0.907 1 57.72 84 ASP A O 1
ATOM 655 N N . ALA A 1 85 ? 15.125 -9.852 -1.186 1 55.81 85 ALA A N 1
ATOM 656 C CA . ALA A 1 85 ? 16.5 -9.5 -1.521 1 55.81 85 ALA A CA 1
ATOM 657 C C . ALA A 1 85 ? 17.422 -9.703 -0.322 1 55.81 85 ALA A C 1
ATOM 659 O O . ALA A 1 85 ? 18.547 -10.211 -0.465 1 55.81 85 ALA A O 1
ATOM 660 N N . ALA A 1 86 ? 16.844 -9.266 0.802 1 52.62 86 ALA A N 1
ATOM 661 C CA . ALA A 1 86 ? 17.625 -9.438 2.021 1 52.62 86 ALA A CA 1
ATOM 662 C C . ALA A 1 86 ? 17.797 -10.914 2.365 1 52.62 86 ALA A C 1
ATOM 664 O O . ALA A 1 86 ? 18.875 -11.344 2.775 1 52.62 86 ALA A O 1
ATOM 665 N N . ALA A 1 87 ? 16.703 -11.578 2.193 1 52.31 87 ALA A N 1
ATOM 666 C CA . ALA A 1 87 ? 16.781 -13.016 2.436 1 52.31 87 ALA A CA 1
ATOM 667 C C . ALA A 1 87 ? 17.688 -13.703 1.423 1 52.31 87 ALA A C 1
ATOM 669 O O . ALA A 1 87 ? 18.438 -14.617 1.771 1 52.31 87 ALA A O 1
ATOM 670 N N . GLY A 1 88 ? 17.531 -13.203 0.212 1 49.25 88 GLY A N 1
ATOM 671 C CA . GLY A 1 88 ? 18.453 -13.695 -0.79 1 49.25 88 GLY A CA 1
ATOM 672 C C . GLY A 1 88 ? 19.891 -13.336 -0.492 1 49.25 88 GLY A C 1
ATOM 673 O O . GLY A 1 88 ? 20.797 -14.156 -0.67 1 49.25 88 GLY A O 1
ATOM 674 N N . HIS A 1 89 ? 20 -12.055 -0.142 1 52.03 89 HIS A N 1
ATOM 675 C CA . HIS A 1 89 ? 21.344 -11.617 0.236 1 52.03 89 HIS A CA 1
ATOM 676 C C . HIS A 1 89 ? 21.844 -12.367 1.464 1 52.03 89 HIS A C 1
ATOM 678 O O . HIS A 1 89 ? 23 -12.758 1.526 1 52.03 89 HIS A O 1
ATOM 684 N N . ALA A 1 90 ? 21.016 -12.469 2.42 1 52.31 90 ALA A N 1
ATOM 685 C CA . ALA A 1 90 ? 21.406 -13.219 3.615 1 52.31 90 ALA A CA 1
ATOM 686 C C . ALA A 1 90 ? 21.703 -14.68 3.271 1 52.31 90 ALA A C 1
ATOM 688 O O . ALA A 1 90 ? 22.625 -15.281 3.842 1 52.31 90 ALA A O 1
ATOM 689 N N . ALA A 1 91 ? 20.969 -15.164 2.354 1 51.09 91 ALA A N 1
ATOM 690 C CA . ALA A 1 91 ? 21.219 -16.531 1.898 1 51.09 91 ALA A CA 1
ATOM 691 C C . ALA A 1 91 ? 22.531 -16.609 1.127 1 51.09 91 ALA A C 1
ATOM 693 O O . ALA A 1 91 ? 23.297 -17.578 1.277 1 51.09 91 ALA A O 1
ATOM 694 N N . ASP A 1 92 ? 22.781 -15.602 0.388 1 53.28 92 ASP A N 1
ATOM 695 C CA . ASP A 1 92 ? 24.062 -15.539 -0.332 1 53.28 92 ASP A CA 1
ATOM 696 C C . ASP A 1 92 ? 25.234 -15.391 0.635 1 53.28 92 ASP A C 1
ATOM 698 O O . ASP A 1 92 ? 26.266 -16.047 0.466 1 53.28 92 ASP A O 1
ATOM 702 N N . VAL A 1 93 ? 25.016 -14.516 1.544 1 53.41 93 VAL A N 1
ATOM 703 C CA . VAL A 1 93 ? 26.062 -14.312 2.541 1 53.41 93 VAL A CA 1
ATOM 704 C C . VAL A 1 93 ? 26.234 -15.578 3.373 1 53.41 93 VAL A C 1
ATOM 706 O O . VAL A 1 93 ? 27.359 -15.969 3.689 1 53.41 93 VAL A O 1
ATOM 709 N N . ALA A 1 94 ? 25.156 -16.078 3.736 1 51.34 94 ALA A N 1
ATOM 710 C CA . ALA A 1 94 ? 25.234 -17.344 4.477 1 51.34 94 ALA A CA 1
ATOM 711 C C . ALA A 1 94 ? 25.875 -18.438 3.625 1 51.34 94 ALA A C 1
ATOM 713 O O . ALA A 1 94 ? 26.672 -19.219 4.121 1 51.34 94 ALA A O 1
ATOM 714 N N . ALA A 1 95 ? 25.594 -18.469 2.377 1 52.5 95 ALA A N 1
ATOM 715 C CA . ALA A 1 95 ? 26.203 -19.438 1.461 1 52.5 95 ALA A CA 1
ATOM 716 C C . ALA A 1 95 ? 27.672 -19.125 1.232 1 52.5 95 ALA A C 1
ATOM 718 O O . ALA A 1 95 ? 28.484 -20.047 1.047 1 52.5 95 ALA A O 1
ATOM 719 N N . SER A 1 96 ? 27.953 -17.906 1.229 1 49.22 96 SER A N 1
ATOM 720 C CA . SER A 1 96 ? 29.344 -17.516 1.063 1 49.22 96 SER A CA 1
ATOM 721 C C . SER A 1 96 ? 30.156 -17.812 2.318 1 49.22 96 SER A C 1
ATOM 723 O O . SER A 1 96 ? 31.359 -18.109 2.234 1 49.22 96 SER A O 1
ATOM 725 N N . HIS A 1 97 ? 29.438 -17.562 3.318 1 50.06 97 HIS A N 1
ATOM 726 C CA . HIS A 1 97 ? 30.141 -17.797 4.574 1 50.06 97 HIS A CA 1
ATOM 727 C C . HIS A 1 97 ? 30.234 -19.297 4.875 1 50.06 97 HIS A C 1
ATOM 729 O O . HIS A 1 97 ? 31.016 -19.719 5.73 1 50.06 97 HIS A O 1
ATOM 735 N N . GLU A 1 98 ? 29.422 -20 4.223 1 43.97 98 GLU A N 1
ATOM 736 C CA . GLU A 1 98 ? 29.484 -21.422 4.531 1 43.97 98 GLU A CA 1
ATOM 737 C C . GLU A 1 98 ? 30.797 -22.047 4.078 1 43.97 98 GLU A C 1
ATOM 739 O O . GLU A 1 98 ? 31.172 -23.125 4.527 1 43.97 98 GLU A O 1
ATOM 744 N N . ASP A 1 99 ? 31.422 -21.406 3.1 1 40.34 99 ASP A N 1
ATOM 745 C CA . ASP A 1 99 ? 32.594 -22.125 2.607 1 40.34 99 ASP A CA 1
ATOM 746 C C . ASP A 1 99 ? 33.781 -21.906 3.533 1 40.34 99 ASP A C 1
ATOM 748 O O . ASP A 1 99 ? 34.906 -22.281 3.193 1 40.34 99 ASP A O 1
ATOM 752 N N . GLU A 1 100 ? 33.625 -21.031 4.5 1 39.62 100 GLU A N 1
ATOM 753 C CA . GLU A 1 100 ? 34.875 -20.969 5.238 1 39.62 100 GLU A CA 1
ATOM 754 C C . GLU A 1 100 ? 35.094 -22.188 6.121 1 39.62 100 GLU A C 1
ATOM 756 O O . GLU A 1 100 ? 34.219 -22.516 6.953 1 39.62 100 GLU A O 1
ATOM 761 N N . PRO A 1 101 ? 35.812 -23.234 5.746 1 38.97 101 PRO A N 1
ATOM 762 C CA . PRO A 1 101 ? 36.094 -24.391 6.586 1 38.97 101 PRO A CA 1
ATOM 763 C C . PRO A 1 101 ? 36.562 -24 7.988 1 38.97 101 PRO A C 1
ATOM 765 O O . PRO A 1 101 ? 37.25 -23 8.164 1 38.97 101 PRO A O 1
ATOM 768 N N . MET A 1 102 ? 35.688 -23.938 8.992 1 37.25 102 MET A N 1
ATOM 769 C CA . MET A 1 102 ? 36.125 -23.766 10.367 1 37.25 102 MET A CA 1
ATOM 770 C C . MET A 1 102 ? 37.375 -24.594 10.656 1 37.25 102 MET A C 1
ATOM 772 O O . MET A 1 102 ? 37.344 -25.812 10.562 1 37.25 102 MET A O 1
ATOM 776 N N . ALA A 1 103 ? 38.562 -24.156 10.273 1 34.19 103 ALA A N 1
ATOM 777 C CA . ALA A 1 103 ? 39.812 -24.812 10.648 1 34.19 103 ALA A CA 1
ATOM 778 C C . ALA A 1 103 ? 39.875 -25.078 12.148 1 34.19 103 ALA A C 1
ATOM 780 O O . ALA A 1 103 ? 39.781 -24.141 12.953 1 34.19 103 ALA A O 1
ATOM 781 N N . TYR A 1 104 ? 39.25 -26.078 12.766 1 36.78 104 TYR A N 1
ATOM 782 C CA . TYR A 1 104 ? 39.375 -26.641 14.109 1 36.78 104 TYR A CA 1
ATOM 783 C C . TYR A 1 104 ? 40.812 -26.625 14.594 1 36.78 104 TYR A C 1
ATOM 785 O O . TYR A 1 104 ? 41.125 -27.203 15.641 1 36.78 104 TYR A O 1
ATOM 793 N N . ASP A 1 105 ? 41.781 -26.234 13.742 1 32.75 105 ASP A N 1
ATOM 794 C CA . ASP A 1 105 ? 43.125 -26.672 14.156 1 32.75 105 ASP A CA 1
ATOM 795 C C . ASP A 1 105 ? 43.469 -26.156 15.547 1 32.75 105 ASP A C 1
ATOM 797 O O . ASP A 1 105 ? 44 -26.891 16.375 1 32.75 105 ASP A O 1
ATOM 801 N N . ASP A 1 106 ? 43.656 -24.812 15.68 1 31.98 106 ASP A N 1
ATOM 802 C CA . ASP A 1 106 ? 44.812 -24.359 16.438 1 31.98 106 ASP A CA 1
ATOM 803 C C . ASP A 1 106 ? 44.5 -24.328 17.922 1 31.98 106 ASP A C 1
ATOM 805 O O . ASP A 1 106 ? 45.312 -23.844 18.719 1 31.98 106 ASP A O 1
ATOM 809 N N . TRP A 1 107 ? 43.219 -24.469 18.328 1 37.97 107 TRP A N 1
ATOM 810 C CA . TRP A 1 107 ? 43.125 -24.078 19.734 1 37.97 107 TRP A CA 1
ATOM 811 C C . TRP A 1 107 ? 43.75 -25.125 20.641 1 37.97 107 TRP A C 1
ATOM 813 O O . TRP A 1 107 ? 43.719 -25.016 21.859 1 37.97 107 TRP A O 1
ATOM 823 N N . GLN A 1 108 ? 44.156 -26.297 20.078 1 33.12 108 GLN A N 1
ATOM 824 C CA . GLN A 1 108 ? 44.562 -27.375 20.984 1 33.12 108 GLN A CA 1
ATOM 825 C C . GLN A 1 108 ? 45.719 -26.922 21.844 1 33.12 108 GLN A C 1
ATOM 827 O O . GLN A 1 108 ? 46.125 -27.625 22.797 1 33.12 108 GLN A O 1
ATOM 832 N N . ASP A 1 109 ? 46.469 -26.016 21.422 1 34 109 ASP A N 1
ATOM 833 C CA . ASP A 1 109 ? 47.781 -25.984 22.031 1 34 109 ASP A CA 1
ATOM 834 C C . ASP A 1 109 ? 47.688 -25.688 23.531 1 34 109 ASP A C 1
ATOM 836 O O . ASP A 1 109 ? 48.562 -26.062 24.312 1 34 109 ASP A O 1
ATOM 840 N N . TYR A 1 110 ? 46.844 -24.766 23.938 1 34.75 110 TYR A N 1
ATOM 841 C CA . TYR A 1 110 ? 47.188 -24.219 25.25 1 34.75 110 TYR A CA 1
ATOM 842 C C . TYR A 1 110 ? 46.688 -25.125 26.359 1 34.75 110 TYR A C 1
ATOM 844 O O . TYR A 1 110 ? 46.625 -24.734 27.531 1 34.75 110 TYR A O 1
ATOM 852 N N . ALA A 1 111 ? 45.938 -26.266 26.047 1 36.75 111 ALA A N 1
ATOM 853 C CA . ALA A 1 111 ? 45.469 -27 27.203 1 36.75 111 ALA A CA 1
ATOM 854 C C . ALA A 1 111 ? 46.625 -27.562 28.031 1 36.75 111 ALA A C 1
ATOM 856 O O . ALA A 1 111 ? 47.344 -28.453 27.562 1 36.75 111 ALA A O 1
ATOM 857 N N . VAL A 1 112 ? 47.344 -26.688 28.656 1 37.31 112 VAL A N 1
ATOM 858 C CA . VAL A 1 112 ? 48.469 -27 29.547 1 37.31 112 VAL A CA 1
ATOM 859 C C . VAL A 1 112 ? 48 -28.078 30.547 1 37.31 112 VAL A C 1
ATOM 861 O O . VAL A 1 112 ? 46.875 -28.078 31 1 37.31 112 VAL A O 1
ATOM 864 N N . ASP A 1 113 ? 48.531 -29.359 30.438 1 39.09 113 ASP A N 1
ATOM 865 C CA . ASP A 1 113 ? 48.5 -30.562 31.266 1 39.09 113 ASP A CA 1
ATOM 866 C C . ASP A 1 113 ? 48.781 -30.219 32.719 1 39.09 113 ASP A C 1
ATOM 868 O O . ASP A 1 113 ? 49.906 -29.859 33.062 1 39.09 113 ASP A O 1
ATOM 872 N N . PRO A 1 114 ? 47.875 -29.453 33.438 1 37.69 114 PRO A N 1
ATOM 873 C CA . PRO A 1 114 ? 48.25 -29.109 34.812 1 37.69 114 PRO A CA 1
ATOM 874 C C . PRO A 1 114 ? 48.562 -30.344 35.656 1 37.69 114 PRO A C 1
ATOM 876 O O . PRO A 1 114 ? 48.781 -30.219 36.844 1 37.69 114 PRO A O 1
ATOM 879 N N . ARG A 1 115 ? 48.406 -31.547 35.125 1 33.97 115 ARG A N 1
ATOM 880 C CA . ARG A 1 115 ? 48.375 -32.656 36.094 1 33.97 115 ARG A CA 1
ATOM 881 C C . ARG A 1 115 ? 49.75 -32.875 36.719 1 33.97 115 ARG A C 1
ATOM 883 O O . ARG A 1 115 ? 49.969 -33.844 37.438 1 33.97 115 ARG A O 1
ATOM 890 N N . GLU A 1 116 ? 50.812 -32.094 36.25 1 34.44 116 GLU A N 1
ATOM 891 C CA . GLU A 1 116 ? 52.062 -32.719 36.75 1 34.44 116 GLU A CA 1
ATOM 892 C C . GLU A 1 116 ? 52.125 -32.656 38.25 1 34.44 116 GLU A C 1
ATOM 894 O O . GLU A 1 116 ? 52.812 -33.469 38.875 1 34.44 116 GLU A O 1
ATOM 899 N N . ASP A 1 117 ? 51.844 -31.469 38.906 1 34.38 117 ASP A N 1
ATOM 900 C CA . ASP A 1 117 ? 52.656 -31.297 40.094 1 34.38 117 ASP A CA 1
ATOM 901 C C . ASP A 1 117 ? 52.188 -32.219 41.219 1 34.38 117 ASP A C 1
ATOM 903 O O . ASP A 1 117 ? 52.625 -32.062 42.344 1 34.38 117 ASP A O 1
ATOM 907 N N . ARG A 1 118 ? 51 -32.781 41.125 1 31.45 118 ARG A N 1
ATOM 908 C CA . ARG A 1 118 ? 50.656 -33.281 42.469 1 31.45 118 ARG A CA 1
ATOM 909 C C . ARG A 1 118 ? 51.469 -34.531 42.781 1 31.45 118 ARG A C 1
ATOM 911 O O . ARG A 1 118 ? 51.406 -35.062 43.906 1 31.45 118 ARG A O 1
ATOM 918 N N . ALA A 1 119 ? 52.75 -34.531 42.656 1 28.56 119 ALA A N 1
ATOM 919 C CA . ALA A 1 119 ? 53.562 -35.5 43.375 1 28.56 119 ALA A CA 1
ATOM 920 C C . ALA A 1 119 ? 53.469 -35.312 44.906 1 28.56 119 ALA A C 1
ATOM 922 O O . ALA A 1 119 ? 53.375 -34.156 45.375 1 28.56 119 ALA A O 1
ATOM 923 N N . MET B 1 1 ? -0.787 -6.148 -21.594 1 91.56 1 MET B N 1
ATOM 924 C CA . MET B 1 1 ? 0.661 -6.316 -21.5 1 91.56 1 MET B CA 1
ATOM 925 C C . MET B 1 1 ? 1.183 -5.809 -20.156 1 91.56 1 MET B C 1
ATOM 927 O O . MET B 1 1 ? 0.698 -4.801 -19.641 1 91.56 1 MET B O 1
ATOM 931 N N . PRO B 1 2 ? 1.969 -6.66 -19.562 1 96.69 2 PRO B N 1
ATOM 932 C CA . PRO B 1 2 ? 2.57 -6.125 -18.328 1 96.69 2 PRO B CA 1
ATOM 933 C C . PRO B 1 2 ? 3.361 -4.84 -18.578 1 96.69 2 PRO B C 1
ATOM 935 O O . PRO B 1 2 ? 3.775 -4.574 -19.703 1 96.69 2 PRO B O 1
ATOM 938 N N . ILE B 1 3 ? 3.441 -3.992 -17.516 1 96.94 3 ILE B N 1
ATOM 939 C CA . ILE B 1 3 ? 4.258 -2.785 -17.609 1 96.94 3 ILE B CA 1
ATOM 940 C C . ILE B 1 3 ? 5.43 -2.883 -16.641 1 96.94 3 ILE B C 1
ATOM 942 O O . ILE B 1 3 ? 5.422 -3.721 -15.727 1 96.94 3 ILE B O 1
ATOM 946 N N . SER B 1 4 ? 6.453 -2.045 -16.891 1 96.12 4 SER B N 1
ATOM 947 C CA . SER B 1 4 ? 7.594 -1.991 -15.992 1 96.12 4 SER B CA 1
ATOM 948 C C . SER B 1 4 ? 7.223 -1.314 -14.672 1 96.12 4 SER B C 1
ATOM 950 O O . SER B 1 4 ? 6.281 -0.523 -14.625 1 96.12 4 SER B O 1
ATOM 952 N N . THR B 1 5 ? 8.062 -1.578 -13.688 1 90.69 5 THR B N 1
ATOM 953 C CA . THR B 1 5 ? 7.867 -0.911 -12.398 1 90.69 5 THR B CA 1
ATOM 954 C C . THR B 1 5 ? 8 0.602 -12.555 1 90.69 5 THR B C 1
ATOM 956 O O . THR B 1 5 ? 7.297 1.362 -11.883 1 90.69 5 THR B O 1
ATOM 959 N N . ASP B 1 6 ? 8.906 1.019 -13.453 1 88.56 6 ASP B N 1
ATOM 960 C CA . ASP B 1 6 ? 9.062 2.451 -13.688 1 88.56 6 ASP B CA 1
ATOM 961 C C . ASP B 1 6 ? 7.77 3.064 -14.227 1 88.56 6 ASP B C 1
ATOM 963 O O . ASP B 1 6 ? 7.344 4.125 -13.773 1 88.56 6 ASP B O 1
ATOM 967 N N . ARG B 1 7 ? 7.215 2.492 -15.219 1 91.75 7 ARG B N 1
ATOM 968 C CA . ARG B 1 7 ? 5.957 2.961 -15.789 1 91.75 7 ARG B CA 1
ATOM 969 C C . ARG B 1 7 ? 4.836 2.898 -14.758 1 91.75 7 ARG B C 1
ATOM 971 O O . ARG B 1 7 ? 3.992 3.797 -14.688 1 91.75 7 ARG B O 1
ATOM 978 N N . PHE B 1 8 ? 4.84 1.858 -13.984 1 91.56 8 PHE B N 1
ATOM 979 C CA . PHE B 1 8 ? 3.879 1.711 -12.898 1 91.56 8 PHE B CA 1
ATOM 980 C C . PHE B 1 8 ? 3.938 2.91 -11.953 1 91.56 8 PHE B C 1
ATOM 982 O O . PHE B 1 8 ? 2.9 3.449 -11.562 1 91.56 8 PHE B O 1
ATOM 989 N N . ASP B 1 9 ? 5.125 3.289 -11.656 1 85.19 9 ASP B N 1
ATOM 990 C CA . ASP B 1 9 ? 5.324 4.379 -10.703 1 85.19 9 ASP B CA 1
ATOM 991 C C . ASP B 1 9 ? 4.832 5.703 -11.273 1 85.19 9 ASP B C 1
ATOM 993 O O . ASP B 1 9 ? 4.547 6.641 -10.523 1 85.19 9 ASP B O 1
ATOM 997 N N . GLU B 1 10 ? 4.672 5.715 -12.539 1 84.12 10 GLU B N 1
ATOM 998 C CA . GLU B 1 10 ? 4.25 6.941 -13.211 1 84.12 10 GLU B CA 1
ATOM 999 C C . GLU B 1 10 ? 2.73 7 -13.344 1 84.12 10 GLU B C 1
ATOM 1001 O O . GLU B 1 10 ? 2.176 8.031 -13.727 1 84.12 10 GLU B O 1
ATOM 1006 N N . ILE B 1 11 ? 2.164 5.871 -13.164 1 82.56 11 ILE B N 1
ATOM 1007 C CA . ILE B 1 11 ? 0.708 5.867 -13.25 1 82.56 11 ILE B CA 1
ATOM 1008 C C . ILE B 1 11 ? 0.133 6.816 -12.195 1 82.56 11 ILE B C 1
ATOM 1010 O O . ILE B 1 11 ? 0.478 6.73 -11.016 1 82.56 11 ILE B O 1
ATOM 1014 N N . ASP B 1 12 ? -0.424 7.93 -12.734 1 67 12 ASP B N 1
ATOM 1015 C CA . ASP B 1 12 ? -1.009 8.93 -11.844 1 67 12 ASP B CA 1
ATOM 1016 C C . ASP B 1 12 ? -2.418 8.523 -11.414 1 67 12 ASP B C 1
ATOM 1018 O O . ASP B 1 12 ? -3.336 8.492 -12.234 1 67 12 ASP B O 1
ATOM 1022 N N . ASP B 1 13 ? -2.596 7.789 -10.547 1 61.59 13 ASP B N 1
ATOM 1023 C CA . ASP B 1 13 ? -3.992 7.535 -10.211 1 61.59 13 ASP B CA 1
ATOM 1024 C C . ASP B 1 13 ? -4.676 8.805 -9.711 1 61.59 13 ASP B C 1
ATOM 1026 O O . ASP B 1 13 ? -5.762 9.156 -10.18 1 61.59 13 ASP B O 1
ATOM 1030 N N . ASP B 1 14 ? -4.734 9.156 -8.422 1 59.59 14 ASP B N 1
ATOM 1031 C CA . ASP B 1 14 ? -5.52 10.281 -7.93 1 59.59 14 ASP B CA 1
ATOM 1032 C C . ASP B 1 14 ? -4.633 11.492 -7.648 1 59.59 14 ASP B C 1
ATOM 1034 O O . ASP B 1 14 ? -3.461 11.336 -7.289 1 59.59 14 ASP B O 1
ATOM 1038 N N . SER B 1 15 ? -4.93 12.531 -8.383 1 64.56 15 SER B N 1
ATOM 1039 C CA . SER B 1 15 ? -4.418 13.828 -7.945 1 64.56 15 SER B CA 1
ATOM 1040 C C . SER B 1 15 ? -4.41 13.938 -6.426 1 64.56 15 SER B C 1
ATOM 1042 O O . SER B 1 15 ? -5.312 13.43 -5.758 1 64.56 15 SER B O 1
ATOM 1044 N N . GLY B 1 16 ? -3.057 13.797 -5.828 1 69.94 16 GLY B N 1
ATOM 1045 C CA . GLY B 1 16 ? -3.004 14.055 -4.398 1 69.94 16 GLY B CA 1
ATOM 1046 C C . GLY B 1 16 ? -4.215 14.812 -3.887 1 69.94 16 GLY B C 1
ATOM 1047 O O . GLY B 1 16 ? -5.035 15.289 -4.676 1 69.94 16 GLY B O 1
ATOM 1048 N N . PRO B 1 17 ? -4.488 14.594 -2.637 1 77.31 17 PRO B N 1
ATOM 1049 C CA . PRO B 1 17 ? -5.664 15.258 -2.07 1 77.31 17 PRO B CA 1
ATOM 1050 C C . PRO B 1 17 ? -5.602 16.781 -2.182 1 77.31 17 PRO B C 1
ATOM 1052 O O . PRO B 1 17 ? -4.516 17.359 -2.135 1 77.31 17 PRO B O 1
ATOM 1055 N N . SER B 1 18 ? -6.777 17.281 -2.412 1 83.56 18 SER B N 1
ATOM 1056 C CA . SER B 1 18 ? -6.906 18.734 -2.451 1 83.56 18 SER B CA 1
ATOM 1057 C C . SER B 1 18 ? -6.492 19.359 -1.125 1 83.56 18 SER B C 1
ATOM 1059 O O . SER B 1 18 ? -6.688 18.766 -0.062 1 83.56 18 SER B O 1
ATOM 1061 N N . PRO B 1 19 ? -6.023 20.578 -1.258 1 84.5 19 PRO B N 1
ATOM 1062 C CA . PRO B 1 19 ? -5.648 21.297 -0.033 1 84.5 19 PRO B CA 1
ATOM 1063 C C . PRO B 1 19 ? -6.82 21.469 0.93 1 84.5 19 PRO B C 1
ATOM 1065 O O . PRO B 1 19 ? -7.977 21.516 0.499 1 84.5 19 PRO B O 1
ATOM 1068 N N . GLU B 1 20 ? -6.539 21.453 2.211 1 85.31 20 GLU B N 1
ATOM 1069 C CA . GLU B 1 20 ? -7.465 21.734 3.301 1 85.31 20 GLU B CA 1
ATOM 1070 C C . GLU B 1 20 ? -8.383 20.547 3.572 1 85.31 20 GLU B C 1
ATOM 1072 O O . GLU B 1 20 ? -9.281 20.641 4.414 1 85.31 20 GLU B O 1
ATOM 1077 N N . THR B 1 21 ? -8.156 19.531 2.844 1 92.19 21 THR B N 1
ATOM 1078 C CA . THR B 1 21 ? -8.898 18.312 3.154 1 92.19 21 THR B CA 1
ATOM 1079 C C . THR B 1 21 ? -8.219 17.531 4.277 1 92.19 21 THR B C 1
ATOM 1081 O O . THR B 1 21 ? -7.035 17.75 4.566 1 92.19 21 THR B O 1
ATOM 1084 N N . ASN B 1 22 ? -9 16.734 4.977 1 95.94 22 ASN B N 1
ATOM 1085 C CA . ASN B 1 22 ? -8.438 15.844 5.98 1 95.94 22 ASN B CA 1
ATOM 1086 C C . ASN B 1 22 ? -7.281 15.023 5.418 1 95.94 22 ASN B C 1
ATOM 1088 O O . ASN B 1 22 ? -6.242 14.883 6.07 1 95.94 22 ASN B O 1
ATOM 1092 N N . ALA B 1 23 ? -7.492 14.555 4.184 1 94.94 23 ALA B N 1
ATOM 1093 C CA . ALA B 1 23 ? -6.48 13.727 3.529 1 94.94 23 ALA B CA 1
ATOM 1094 C C . ALA B 1 23 ? -5.18 14.508 3.336 1 94.94 23 ALA B C 1
ATOM 1096 O O . ALA B 1 23 ? -4.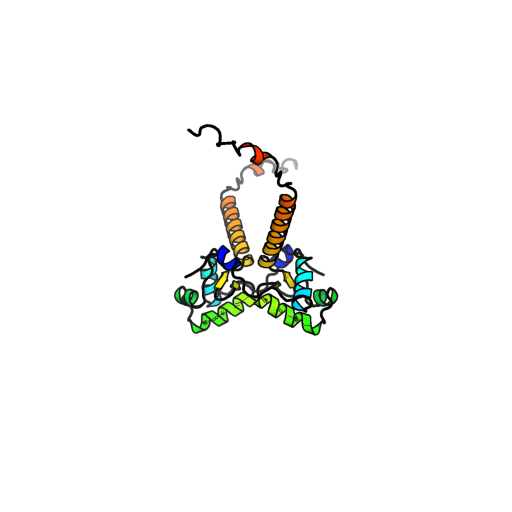094 13.984 3.598 1 94.94 23 ALA B O 1
ATOM 1097 N N . HIS B 1 24 ? -5.359 15.664 2.893 1 94.12 24 HIS B N 1
ATOM 1098 C CA . HIS B 1 24 ? -4.188 16.5 2.674 1 94.12 24 HIS B CA 1
ATOM 1099 C C . HIS B 1 24 ? -3.455 16.781 3.984 1 94.12 24 HIS B C 1
ATOM 1101 O O . HIS B 1 24 ? -2.225 16.703 4.039 1 94.12 24 HIS B O 1
ATOM 1107 N N . GLU B 1 25 ? -4.141 17.094 4.973 1 96.06 25 GLU B N 1
ATOM 1108 C CA . GLU B 1 25 ? -3.545 17.406 6.27 1 96.06 25 GLU B CA 1
ATOM 1109 C C . GLU B 1 25 ? -2.771 16.219 6.824 1 96.06 25 GLU B C 1
ATOM 1111 O O . GLU B 1 25 ? -1.629 16.359 7.262 1 96.06 25 GLU B O 1
ATOM 1116 N N . ILE B 1 26 ? -3.373 15.109 6.746 1 97.38 26 ILE B N 1
ATOM 1117 C CA . ILE B 1 26 ? -2.744 13.898 7.262 1 97.38 26 ILE B CA 1
ATOM 1118 C C . ILE B 1 26 ? -1.505 13.57 6.43 1 97.38 26 ILE B C 1
ATOM 1120 O O . ILE B 1 26 ? -0.434 13.305 6.98 1 97.38 26 ILE B O 1
ATOM 1124 N N . LEU B 1 27 ? -1.676 13.609 5.133 1 95.5 27 LEU B N 1
ATOM 1125 C CA . LEU B 1 27 ? -0.568 13.25 4.254 1 95.5 27 LEU B CA 1
ATOM 1126 C C . LEU B 1 27 ? 0.591 14.227 4.414 1 95.5 27 LEU B C 1
ATOM 1128 O O . LEU B 1 27 ? 1.755 13.82 4.434 1 95.5 27 LEU B O 1
ATOM 1132 N N . SER B 1 28 ? 0.273 15.492 4.586 1 94.69 28 SER B N 1
ATOM 1133 C CA . SER B 1 28 ? 1.302 16.516 4.785 1 94.69 28 SER B CA 1
ATOM 1134 C C . SER B 1 28 ? 2.09 16.25 6.066 1 94.69 28 SER B C 1
ATOM 1136 O O . SER B 1 28 ? 3.318 16.344 6.074 1 94.69 28 SER B O 1
ATOM 1138 N N . PHE B 1 29 ? 1.387 15.93 7.078 1 97.44 29 PHE B N 1
ATOM 1139 C CA . PHE B 1 29 ? 2.035 15.609 8.344 1 97.44 29 PHE B CA 1
ATOM 1140 C C . PHE B 1 29 ? 2.967 14.414 8.188 1 97.44 29 PHE B C 1
ATOM 1142 O O . PHE B 1 29 ? 4.133 14.477 8.586 1 97.44 29 PHE B O 1
ATOM 1149 N N . LEU B 1 30 ? 2.506 13.352 7.609 1 97.06 30 LEU B N 1
ATOM 1150 C CA . LEU B 1 30 ? 3.295 12.125 7.484 1 97.06 30 LEU B CA 1
ATOM 1151 C C . LEU B 1 30 ? 4.508 12.352 6.59 1 97.06 30 LEU B C 1
ATOM 1153 O O . LEU B 1 30 ? 5.582 11.805 6.848 1 97.06 30 LEU B O 1
ATOM 1157 N N . GLN B 1 31 ? 4.301 13.141 5.598 1 94.62 31 GLN B N 1
ATOM 1158 C CA . GLN B 1 31 ? 5.406 13.453 4.699 1 94.62 31 GLN B CA 1
ATOM 1159 C C . GLN B 1 31 ? 6.5 14.234 5.422 1 94.62 31 GLN B C 1
ATOM 1161 O O . GLN B 1 31 ? 7.688 14.031 5.16 1 94.62 31 GLN B O 1
ATOM 1166 N N . SER B 1 32 ? 6.066 15.125 6.25 1 95.38 32 SER B N 1
ATOM 1167 C CA . SER B 1 32 ? 7.008 15.938 7.012 1 95.38 32 SER B CA 1
ATOM 1168 C C . SER B 1 32 ? 7.762 15.094 8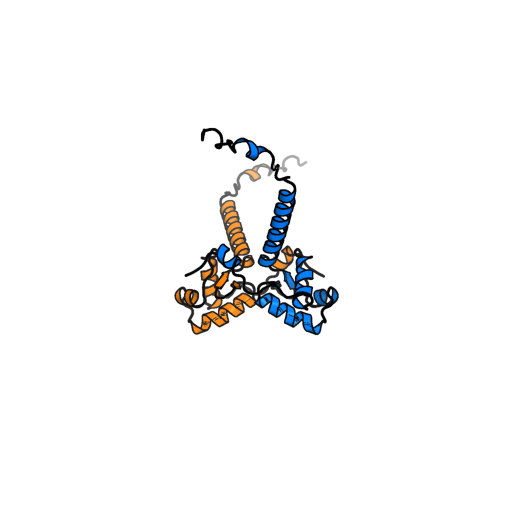.039 1 95.38 32 SER B C 1
ATOM 1170 O O . SER B 1 32 ? 8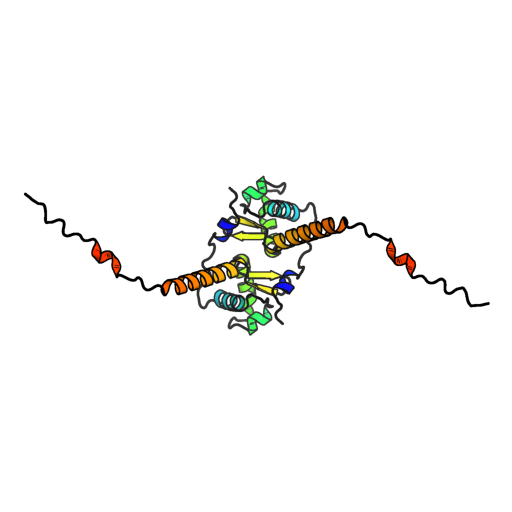.789 15.523 8.57 1 95.38 32 SER B O 1
ATOM 1172 N N . HIS B 1 33 ? 7.316 13.961 8.32 1 96.56 33 HIS B N 1
ATOM 1173 C CA . HIS B 1 33 ? 7.922 13.008 9.25 1 96.56 33 HIS B CA 1
ATOM 1174 C C . HIS B 1 33 ? 8.133 11.656 8.586 1 96.56 33 HIS B C 1
ATOM 1176 O O . HIS B 1 33 ? 7.785 10.617 9.156 1 96.56 33 HIS B O 1
ATOM 1182 N N . ALA B 1 34 ? 8.695 11.688 7.461 1 94.25 34 ALA B N 1
ATOM 1183 C CA . ALA B 1 34 ? 8.719 10.539 6.559 1 94.25 34 ALA B CA 1
ATOM 1184 C C . ALA B 1 34 ? 9.578 9.414 7.129 1 94.25 34 ALA B C 1
ATOM 1186 O O . ALA B 1 34 ? 9.492 8.273 6.668 1 94.25 34 ALA B O 1
ATOM 1187 N N . ASP B 1 35 ? 10.391 9.703 8.078 1 94 35 ASP B N 1
ATOM 1188 C CA . ASP B 1 35 ? 11.266 8.695 8.664 1 94 35 ASP B CA 1
ATOM 1189 C C . ASP B 1 35 ? 10.602 8.016 9.859 1 94 35 ASP B C 1
ATOM 1191 O O . ASP B 1 35 ? 11.219 7.18 10.523 1 94 35 ASP B O 1
ATOM 1195 N N . GLN B 1 36 ? 9.305 8.336 10.016 1 97.5 36 GLN B N 1
ATOM 1196 C CA . GLN B 1 36 ? 8.578 7.828 11.18 1 97.5 36 GLN B CA 1
ATOM 1197 C C . GLN B 1 36 ? 7.234 7.23 10.773 1 97.5 36 GLN B C 1
ATOM 1199 O O . GLN B 1 36 ? 6.766 7.449 9.656 1 97.5 36 GLN B O 1
ATOM 1204 N N . ALA B 1 37 ? 6.707 6.398 11.633 1 97.62 37 ALA B N 1
ATOM 1205 C CA . ALA B 1 37 ? 5.344 5.875 11.57 1 97.62 37 ALA B CA 1
ATOM 1206 C C . ALA B 1 37 ? 4.578 6.195 12.852 1 97.62 37 ALA B C 1
ATOM 1208 O O . ALA B 1 37 ? 5.172 6.305 13.93 1 97.62 37 ALA B O 1
ATOM 1209 N N . PHE B 1 38 ? 3.309 6.367 12.719 1 98.5 38 PHE B N 1
ATOM 1210 C CA . PHE B 1 38 ? 2.471 6.879 13.797 1 98.5 38 PHE B CA 1
ATOM 1211 C C . PHE B 1 38 ? 1.216 6.027 13.961 1 98.5 38 PHE B C 1
ATOM 1213 O O . PHE B 1 38 ? 0.711 5.465 12.984 1 98.5 38 PHE B O 1
ATOM 1220 N N . THR B 1 39 ? 0.753 5.957 15.156 1 97.5 39 THR B N 1
ATOM 1221 C CA . THR B 1 39 ? -0.571 5.391 15.383 1 97.5 39 THR B CA 1
ATOM 1222 C C . THR B 1 39 ? -1.659 6.379 14.977 1 97.5 39 THR B C 1
ATOM 1224 O O . THR B 1 39 ? -1.396 7.574 14.828 1 97.5 39 THR B O 1
ATOM 1227 N N . ARG B 1 40 ? -2.877 5.848 14.836 1 97.69 40 ARG B N 1
ATOM 1228 C CA . ARG B 1 40 ? -4.02 6.703 14.523 1 97.69 40 ARG B CA 1
ATOM 1229 C C . ARG B 1 40 ? -4.195 7.789 15.578 1 97.69 40 ARG B C 1
ATOM 1231 O O . ARG B 1 40 ? -4.469 8.945 15.242 1 97.69 40 ARG B O 1
ATOM 1238 N N . GLY B 1 41 ? -4.043 7.41 16.844 1 97.62 41 GLY B N 1
ATOM 1239 C CA . GLY B 1 41 ? -4.199 8.367 17.922 1 97.62 41 GLY B CA 1
ATOM 1240 C C . GLY B 1 41 ? -3.158 9.477 17.891 1 97.62 41 GLY B C 1
ATOM 1241 O O . GLY B 1 41 ? -3.473 10.633 18.172 1 97.62 41 GLY B O 1
ATOM 1242 N N . GLU B 1 42 ? -1.978 9.148 17.562 1 98.62 42 GLU B N 1
ATOM 1243 C CA . GLU B 1 42 ? -0.901 10.133 17.453 1 98.62 42 GLU B CA 1
ATOM 1244 C C . GLU B 1 42 ? -1.144 11.086 16.297 1 98.62 42 GLU B C 1
ATOM 1246 O O . GLU B 1 42 ? -0.87 12.289 16.406 1 98.62 42 GLU B O 1
ATOM 1251 N N . ILE B 1 43 ? -1.675 10.547 15.242 1 98.56 43 ILE B N 1
ATOM 1252 C CA . ILE B 1 43 ? -1.978 11.375 14.078 1 98.56 43 ILE B CA 1
ATOM 1253 C C . ILE B 1 43 ? -3.105 12.344 14.414 1 98.56 43 ILE B C 1
ATOM 1255 O O . ILE B 1 43 ? -3.039 13.531 14.07 1 98.56 43 ILE B O 1
ATOM 1259 N N . ALA B 1 44 ? -4.051 11.883 15.117 1 98 44 ALA B N 1
ATOM 1260 C CA . ALA B 1 44 ? -5.152 12.742 15.539 1 98 44 ALA B CA 1
ATOM 1261 C C . ALA B 1 44 ? -4.652 13.875 16.438 1 98 44 ALA B C 1
ATOM 1263 O O . ALA B 1 44 ? -5.086 15.023 16.297 1 98 44 ALA B O 1
ATOM 1264 N N . GLN B 1 45 ? -3.752 13.602 17.219 1 98 45 GLN B N 1
ATOM 1265 C CA . GLN B 1 45 ? -3.219 14.586 18.156 1 98 45 GLN B CA 1
ATOM 1266 C C . GLN B 1 45 ? -2.324 15.594 17.438 1 98 45 GLN B C 1
ATOM 1268 O O . GLN B 1 45 ? -2.242 16.75 17.844 1 98 45 GLN B O 1
ATOM 1273 N N . ALA B 1 46 ? -1.749 15.156 16.406 1 97.94 46 ALA B N 1
ATOM 1274 C CA . ALA B 1 46 ? -0.73 15.969 15.742 1 97.94 46 ALA B CA 1
ATOM 1275 C C . ALA B 1 46 ? -1.34 16.812 14.617 1 97.94 46 ALA B C 1
ATOM 1277 O O . ALA B 1 46 ? -0.675 17.672 14.055 1 97.94 46 ALA B O 1
ATOM 1278 N N . THR B 1 47 ? -2.518 16.531 14.289 1 97.25 47 THR B N 1
ATOM 1279 C CA . THR B 1 47 ? -3.158 17.234 13.18 1 97.25 47 THR B CA 1
ATOM 1280 C C . THR B 1 47 ? -4.449 17.906 13.633 1 97.25 47 THR B C 1
ATOM 1282 O O . THR B 1 47 ? -4.895 17.703 14.766 1 97.25 47 THR B O 1
ATOM 1285 N N . ASP B 1 48 ? -5.086 18.641 12.711 1 96 48 ASP B N 1
ATOM 1286 C CA . ASP B 1 48 ? -6.355 19.297 12.992 1 96 48 ASP B CA 1
ATOM 1287 C C . ASP B 1 48 ? -7.535 18.453 12.539 1 96 48 ASP B C 1
ATOM 1289 O O . ASP B 1 48 ? -8.656 18.938 12.406 1 96 48 ASP B O 1
ATOM 1293 N N . VAL B 1 49 ? -7.266 17.219 12.273 1 97 49 VAL B N 1
ATOM 1294 C CA . VAL B 1 49 ? -8.305 16.297 11.836 1 97 49 VAL B CA 1
ATOM 1295 C C . VAL B 1 49 ? -8.969 15.656 13.047 1 97 49 VAL B C 1
ATOM 1297 O O . VAL B 1 49 ? -8.281 15.195 13.969 1 97 49 VAL B O 1
ATOM 1300 N N . THR B 1 50 ? -10.258 15.648 13.008 1 96.12 50 THR B N 1
ATOM 1301 C CA . THR B 1 50 ? -11.008 15.07 14.125 1 96.12 50 THR B CA 1
ATOM 1302 C C . THR B 1 50 ? -10.711 13.578 14.258 1 96.12 50 THR B C 1
ATOM 1304 O O . THR B 1 50 ? -10.562 12.875 13.258 1 96.12 50 THR B O 1
ATOM 1307 N N . ASP B 1 51 ? -10.727 13.109 15.461 1 96.06 51 ASP B N 1
ATOM 1308 C CA . ASP B 1 51 ? -10.375 11.719 15.766 1 96.06 51 ASP B CA 1
ATOM 1309 C C . ASP B 1 51 ? -11.227 10.75 14.945 1 96.06 51 ASP B C 1
ATOM 1311 O O . ASP B 1 51 ? -10.703 9.781 14.391 1 96.06 51 ASP B O 1
ATOM 1315 N N . GLY B 1 52 ? -12.406 11.023 14.883 1 95.88 52 GLY B N 1
ATOM 1316 C CA . GLY B 1 52 ? -13.336 10.141 14.188 1 95.88 52 GLY B CA 1
ATOM 1317 C C . GLY B 1 52 ? -13.102 10.078 12.695 1 95.88 52 GLY B C 1
ATOM 1318 O O . GLY B 1 52 ? -13.492 9.109 12.031 1 95.88 52 GLY B O 1
ATOM 1319 N N . SER B 1 53 ? -12.398 11.062 12.109 1 96.56 53 SER B N 1
ATOM 1320 C CA . SER B 1 53 ? -12.188 11.141 10.664 1 96.56 53 SER B CA 1
ATOM 1321 C C . SER B 1 53 ? -10.82 10.586 10.281 1 96.56 53 SER B C 1
ATOM 1323 O O . SER B 1 53 ? -10.578 10.273 9.109 1 96.56 53 SER B O 1
ATOM 1325 N N . VAL B 1 54 ? -9.898 10.398 11.211 1 97.62 54 VAL B N 1
ATOM 1326 C CA . VAL B 1 54 ? -8.531 9.992 10.922 1 97.62 54 VAL B CA 1
ATOM 1327 C C . VAL B 1 54 ? -8.508 8.57 10.367 1 97.62 54 VAL B C 1
ATOM 1329 O O . VAL B 1 54 ? -7.883 8.305 9.344 1 97.62 54 VAL B O 1
ATOM 1332 N N . GLY B 1 55 ? -9.273 7.664 10.953 1 96.56 55 GLY B N 1
ATOM 1333 C CA . GLY B 1 55 ? -9.312 6.273 10.531 1 96.56 55 GLY B CA 1
ATOM 1334 C C . GLY B 1 55 ? -9.773 6.094 9.094 1 96.56 55 GLY B C 1
ATOM 1335 O O . GLY B 1 55 ? -9.023 5.605 8.25 1 96.56 55 GLY B O 1
ATOM 1336 N N . PRO B 1 56 ? -10.953 6.523 8.781 1 95.81 56 PRO B N 1
ATOM 1337 C CA . PRO B 1 56 ? -11.461 6.406 7.414 1 95.81 56 PRO B CA 1
ATOM 1338 C C . PRO B 1 56 ? -10.57 7.105 6.387 1 95.81 56 PRO B C 1
ATOM 1340 O O . PRO B 1 56 ? -10.414 6.613 5.266 1 95.81 56 PRO B O 1
ATOM 1343 N N . THR B 1 57 ? -10.008 8.25 6.754 1 96.25 57 THR B N 1
ATOM 1344 C CA . THR B 1 57 ? -9.133 8.992 5.852 1 96.25 57 THR B CA 1
ATOM 1345 C C . THR B 1 57 ? -7.863 8.203 5.562 1 96.25 57 THR B C 1
ATOM 1347 O O . THR B 1 57 ? -7.418 8.125 4.414 1 96.25 57 THR B O 1
ATOM 1350 N N . LEU B 1 58 ? -7.316 7.57 6.574 1 95.75 58 LEU B N 1
ATOM 1351 C CA . LEU B 1 58 ? -6.113 6.762 6.426 1 95.75 58 LEU B CA 1
ATOM 1352 C C . LEU B 1 58 ? -6.375 5.547 5.539 1 95.75 58 LEU B C 1
ATOM 1354 O O . LEU B 1 58 ? -5.523 5.164 4.734 1 95.75 58 LEU B O 1
ATOM 1358 N N . VAL B 1 59 ? -7.504 4.98 5.602 1 90.12 59 VAL B N 1
ATOM 1359 C CA . VAL B 1 59 ? -7.859 3.83 4.781 1 90.12 59 VAL B CA 1
ATOM 1360 C C . VAL B 1 59 ? -7.926 4.242 3.312 1 90.12 59 VAL B C 1
ATOM 1362 O O . VAL B 1 59 ? -7.375 3.557 2.445 1 90.12 59 VAL B O 1
ATOM 1365 N N . ARG B 1 60 ? -8.484 5.359 3.018 1 91.25 60 ARG B N 1
ATOM 1366 C CA . ARG B 1 60 ? -8.57 5.848 1.646 1 91.25 60 ARG B CA 1
ATOM 1367 C C . ARG B 1 60 ? -7.188 6.18 1.094 1 91.25 60 ARG B C 1
ATOM 1369 O O . ARG B 1 60 ? -6.887 5.887 -0.066 1 91.25 60 ARG B O 1
ATOM 1376 N N . LEU B 1 61 ? -6.379 6.789 1.949 1 91 61 LEU B N 1
ATOM 1377 C CA . LEU B 1 61 ? -5.016 7.109 1.533 1 91 61 LEU B CA 1
ATOM 1378 C C . LEU B 1 61 ? -4.223 5.84 1.244 1 91 61 LEU B C 1
ATOM 1380 O O . LEU B 1 61 ? -3.404 5.809 0.322 1 91 61 LEU B O 1
ATOM 1384 N N . ARG B 1 62 ? -4.504 4.848 2.027 1 88.88 62 ARG B N 1
ATOM 1385 C CA . ARG B 1 62 ? -3.838 3.568 1.797 1 88.88 62 ARG B CA 1
ATOM 1386 C C . ARG B 1 62 ? -4.312 2.932 0.495 1 88.88 62 ARG B C 1
ATOM 1388 O O . ARG B 1 62 ? -3.504 2.42 -0.283 1 88.88 62 ARG B O 1
ATOM 1395 N N . GLU B 1 63 ? -5.586 2.963 0.269 1 84 63 GLU B N 1
ATOM 1396 C CA . GLU B 1 63 ? -6.152 2.426 -0.966 1 84 63 GLU B CA 1
ATOM 1397 C C . GLU B 1 63 ? -5.609 3.164 -2.188 1 84 63 GLU B C 1
ATOM 1399 O O . GLU B 1 63 ? -5.43 2.566 -3.25 1 84 63 GLU B O 1
ATOM 1404 N N . ALA B 1 64 ? -5.254 4.414 -1.962 1 84.75 64 ALA B N 1
ATOM 1405 C CA . ALA B 1 64 ? -4.695 5.227 -3.041 1 84.75 64 ALA B CA 1
ATOM 1406 C C . ALA B 1 64 ? -3.184 5.047 -3.137 1 84.75 64 ALA B C 1
ATOM 1408 O O . ALA B 1 64 ? -2.527 5.691 -3.961 1 84.75 64 ALA B O 1
ATOM 1409 N N . GLY B 1 65 ? -2.586 4.309 -2.246 1 83.31 65 GLY B N 1
ATOM 1410 C CA . GLY B 1 65 ? -1.163 4.008 -2.285 1 83.31 65 GLY B CA 1
ATOM 1411 C C . GLY B 1 65 ? -0.303 5.109 -1.697 1 83.31 65 GLY B C 1
ATOM 1412 O O . GLY B 1 65 ? 0.893 5.191 -1.983 1 83.31 65 GLY B O 1
ATOM 1413 N N . ARG B 1 66 ? -0.912 5.941 -0.867 1 88.81 66 ARG B N 1
ATOM 1414 C CA . ARG B 1 66 ? -0.186 7.121 -0.414 1 88.81 66 ARG B CA 1
ATOM 1415 C C . ARG B 1 66 ? 0.416 6.898 0.969 1 88.81 66 ARG B C 1
ATOM 1417 O O . ARG B 1 66 ? 1.337 7.613 1.374 1 88.81 66 ARG B O 1
ATOM 1424 N N . VAL B 1 67 ? -0.131 5.918 1.669 1 91.75 67 VAL B N 1
ATOM 1425 C CA . VAL B 1 67 ? 0.411 5.574 2.979 1 91.75 67 VAL B CA 1
ATOM 1426 C C . VAL B 1 67 ? 0.518 4.055 3.111 1 91.75 67 VAL B C 1
ATOM 1428 O O . VAL B 1 67 ? -0.159 3.314 2.395 1 91.75 67 VAL B O 1
ATOM 1431 N N . ASP B 1 68 ? 1.324 3.652 3.941 1 89.5 68 ASP B N 1
ATOM 1432 C CA . ASP B 1 68 ? 1.472 2.25 4.316 1 89.5 68 ASP B CA 1
ATOM 1433 C C . ASP B 1 68 ? 0.999 2.01 5.746 1 89.5 68 ASP B C 1
ATOM 1435 O O . ASP B 1 68 ? 1.1 2.896 6.598 1 89.5 68 ASP B O 1
ATOM 1439 N N . HIS B 1 69 ? 0.548 0.787 5.918 1 91.5 69 HIS B N 1
ATOM 1440 C CA . HIS B 1 69 ? 0.026 0.431 7.234 1 91.5 69 HIS B CA 1
ATOM 1441 C C . HIS B 1 69 ? 0.517 -0.945 7.668 1 91.5 69 HIS B C 1
ATOM 1443 O O . HIS B 1 69 ? 0.446 -1.906 6.898 1 91.5 69 HIS B O 1
ATOM 1449 N N . LYS B 1 70 ? 1.072 -1.085 8.914 1 87.12 70 LYS B N 1
ATOM 1450 C CA . LYS B 1 70 ? 1.429 -2.33 9.586 1 87.12 70 LYS B CA 1
ATOM 1451 C C . LYS B 1 70 ? 1.075 -2.275 11.07 1 87.12 70 LYS B C 1
ATOM 1453 O O . LYS B 1 70 ? 1.46 -1.337 11.773 1 87.12 70 LYS B O 1
ATOM 1458 N N . GLY B 1 71 ? 0.423 -3.445 11.523 1 87.44 71 GLY B N 1
ATOM 1459 C CA . GLY B 1 71 ? -0.006 -3.381 12.914 1 87.44 71 GLY B CA 1
ATOM 1460 C C . GLY B 1 71 ? -0.842 -2.152 13.227 1 87.44 71 GLY B C 1
ATOM 1461 O O . GLY B 1 71 ? -1.848 -1.896 12.562 1 87.44 71 GLY B O 1
ATOM 1462 N N . ASN B 1 72 ? -0.38 -1.302 14.164 1 92.44 72 ASN B N 1
ATOM 1463 C CA . ASN B 1 72 ? -1.116 -0.097 14.531 1 92.44 72 ASN B CA 1
ATOM 1464 C C . ASN B 1 72 ? -0.5 1.149 13.906 1 92.44 72 ASN B C 1
ATOM 1466 O O . ASN B 1 72 ? -0.953 2.268 14.156 1 92.44 72 ASN B O 1
ATOM 1470 N N . TYR B 1 73 ? 0.46 0.957 12.984 1 94.62 73 TYR B N 1
ATOM 1471 C CA . TYR B 1 73 ? 1.259 2.107 12.578 1 94.62 73 TYR B CA 1
ATOM 1472 C C . TYR B 1 73 ? 1.04 2.436 11.109 1 94.62 73 TYR B C 1
ATOM 1474 O O . TYR B 1 73 ? 0.895 1.532 10.281 1 94.62 73 TYR B O 1
ATOM 1482 N N . TRP B 1 74 ? 1.069 3.688 10.82 1 96.31 74 TRP B N 1
ATOM 1483 C CA . TRP B 1 74 ? 0.89 4.277 9.5 1 96.31 74 TRP B CA 1
ATOM 1484 C C . TRP B 1 74 ? 2.084 5.148 9.125 1 96.31 74 TRP B C 1
ATOM 1486 O O . TRP B 1 74 ? 2.588 5.91 9.953 1 96.31 74 TRP B O 1
ATOM 1496 N N . ARG B 1 75 ? 2.572 5.09 7.879 1 95.12 75 ARG B N 1
ATOM 1497 C CA . ARG B 1 75 ? 3.605 5.984 7.367 1 95.12 75 ARG B CA 1
ATOM 1498 C C . ARG B 1 75 ? 3.336 6.352 5.91 1 95.12 75 ARG B C 1
ATOM 1500 O O . ARG B 1 75 ? 2.512 5.723 5.246 1 95.12 75 ARG B O 1
ATOM 1507 N N . VAL B 1 76 ? 4.012 7.387 5.527 1 93.62 76 VAL B N 1
ATOM 1508 C CA . VAL B 1 76 ? 3.91 7.754 4.117 1 93.62 76 VAL B CA 1
ATOM 1509 C C . VAL B 1 76 ? 4.578 6.684 3.258 1 93.62 76 VAL B C 1
ATOM 1511 O O . VAL B 1 76 ? 5.605 6.117 3.646 1 93.62 76 VAL B O 1
ATOM 1514 N N . SER B 1 77 ? 4.016 6.406 2.119 1 88.88 77 SER B N 1
ATOM 1515 C CA . SER B 1 77 ? 4.555 5.387 1.227 1 88.88 77 SER B CA 1
ATOM 1516 C C . SER B 1 77 ? 5.855 5.852 0.575 1 88.88 77 SER B C 1
ATOM 1518 O O . SER B 1 77 ? 6.051 7.047 0.358 1 88.88 77 SER B O 1
ATOM 1520 N N . ASP B 1 78 ? 6.66 4.934 0.182 1 82.38 78 ASP B N 1
ATOM 1521 C CA . ASP B 1 78 ? 7.93 5.254 -0.468 1 82.38 78 ASP B CA 1
ATOM 1522 C C . ASP B 1 78 ? 7.699 5.934 -1.815 1 82.38 78 ASP B C 1
ATOM 1524 O O . ASP B 1 78 ? 8.508 6.758 -2.246 1 82.38 78 ASP B O 1
ATOM 1528 N N . HIS B 1 79 ? 6.664 5.559 -2.406 1 74.81 79 HIS B N 1
ATOM 1529 C CA . HIS B 1 79 ? 6.332 6.16 -3.693 1 74.81 79 HIS B CA 1
ATOM 1530 C C . HIS B 1 79 ? 6.102 7.664 -3.557 1 74.81 79 HIS B C 1
ATOM 1532 O O . HIS B 1 79 ? 6.5 8.438 -4.43 1 74.81 79 HIS B O 1
ATOM 1538 N N . VAL B 1 80 ? 5.469 8.023 -2.512 1 76.88 80 VAL B N 1
ATOM 1539 C CA . VAL B 1 80 ? 5.168 9.43 -2.268 1 76.88 80 VAL B CA 1
ATOM 1540 C C . VAL B 1 80 ? 6.438 10.164 -1.837 1 76.88 80 VAL B C 1
ATOM 1542 O O . VAL B 1 80 ? 6.66 11.312 -2.221 1 76.88 80 VAL B O 1
ATOM 1545 N N . ARG B 1 81 ? 7.238 9.508 -1.125 1 75.31 81 ARG B N 1
ATOM 1546 C CA . ARG B 1 81 ? 8.5 10.094 -0.681 1 75.31 81 ARG B CA 1
ATOM 1547 C C . ARG B 1 81 ? 9.398 10.422 -1.868 1 75.31 81 ARG B C 1
ATOM 1549 O O . ARG B 1 81 ? 10.07 11.453 -1.88 1 75.31 81 ARG B O 1
ATOM 1556 N N . SER B 1 82 ? 9.438 9.508 -2.742 1 66.75 82 SER B N 1
ATOM 1557 C CA . SER B 1 82 ? 10.328 9.633 -3.893 1 66.75 82 SER B CA 1
ATOM 1558 C C . SER B 1 82 ? 9.922 10.797 -4.781 1 66.75 82 SER B C 1
ATOM 1560 O O . SER B 1 82 ? 10.781 11.516 -5.301 1 66.75 82 SER B O 1
ATOM 1562 N N . VAL B 1 83 ? 8.68 10.938 -4.93 1 59.75 83 VAL B N 1
ATOM 1563 C CA . VAL B 1 83 ? 8.211 12.023 -5.777 1 59.75 83 VAL B CA 1
ATOM 1564 C C . VAL B 1 83 ? 8.578 13.367 -5.156 1 59.75 83 VAL B C 1
ATOM 1566 O O . VAL B 1 83 ? 9.031 14.281 -5.852 1 59.75 83 VAL B O 1
ATOM 1569 N N . ASP B 1 84 ? 8.391 13.406 -3.867 1 58.19 84 ASP B N 1
ATOM 1570 C CA . ASP B 1 84 ? 8.719 14.648 -3.178 1 58.19 84 ASP B CA 1
ATOM 1571 C C . ASP B 1 84 ? 10.227 14.906 -3.213 1 58.19 84 ASP B C 1
ATOM 1573 O O . ASP B 1 84 ? 10.656 16.047 -3.391 1 58.19 84 ASP B O 1
ATOM 1577 N N . ALA B 1 85 ? 10.859 13.789 -3.029 1 56.5 85 ALA B N 1
ATOM 1578 C CA . ALA B 1 85 ? 12.305 13.93 -3.143 1 56.5 85 ALA B CA 1
ATOM 1579 C C . ALA B 1 85 ? 12.711 14.359 -4.551 1 56.5 85 ALA B C 1
ATOM 1581 O O . ALA B 1 85 ? 13.578 15.211 -4.723 1 56.5 85 ALA B O 1
ATOM 1582 N N . ALA B 1 86 ? 11.977 13.711 -5.461 1 53 86 ALA B N 1
ATOM 1583 C CA . ALA B 1 86 ? 12.25 14.07 -6.848 1 53 86 ALA B CA 1
ATOM 1584 C C . ALA B 1 86 ? 11.812 15.5 -7.145 1 53 86 ALA B C 1
ATOM 1586 O O . ALA B 1 86 ? 12.516 16.234 -7.836 1 53 86 ALA B O 1
ATOM 1587 N N . ALA B 1 87 ? 10.68 15.781 -6.621 1 52.44 87 ALA B N 1
ATOM 1588 C CA . ALA B 1 87 ? 10.188 17.156 -6.793 1 52.44 87 ALA B CA 1
ATOM 1589 C C . ALA B 1 87 ? 11.086 18.141 -6.066 1 52.44 87 ALA B C 1
ATOM 1591 O O . ALA B 1 87 ? 11.344 19.25 -6.57 1 52.44 87 ALA B O 1
ATOM 1592 N N . GLY B 1 88 ? 11.477 17.688 -4.914 1 49.59 88 GLY B N 1
ATOM 1593 C CA . GLY B 1 88 ? 12.445 18.516 -4.211 1 49.59 88 GLY B CA 1
ATOM 1594 C C . GLY B 1 88 ? 13.766 18.625 -4.949 1 49.59 88 GLY B C 1
ATOM 1595 O O . GLY B 1 88 ? 14.352 19.719 -5.008 1 49.59 88 GLY B O 1
ATOM 1596 N N . HIS B 1 89 ? 14.18 17.438 -5.383 1 51.97 89 HIS B N 1
ATOM 1597 C CA . HIS B 1 89 ? 15.406 17.453 -6.172 1 51.97 89 HIS B CA 1
ATOM 1598 C C . HIS B 1 89 ? 15.234 18.281 -7.445 1 51.97 89 HIS B C 1
ATOM 1600 O O . HIS B 1 89 ? 16.125 19.031 -7.832 1 51.97 89 HIS B O 1
ATOM 1606 N N . ALA B 1 90 ? 14.203 18.094 -8.109 1 52.47 90 ALA B N 1
ATOM 1607 C CA . ALA B 1 90 ? 13.93 18.859 -9.32 1 52.47 90 ALA B CA 1
ATOM 1608 C C . ALA B 1 90 ? 13.82 20.359 -9 1 52.47 90 ALA B C 1
ATOM 1610 O O . ALA B 1 90 ? 14.266 21.203 -9.781 1 52.47 90 ALA B O 1
ATOM 1611 N N . ALA B 1 91 ? 13.234 20.578 -7.871 1 51.44 91 ALA B N 1
ATOM 1612 C CA . ALA B 1 91 ? 13.148 21.984 -7.434 1 51.44 91 ALA B CA 1
ATOM 1613 C C . ALA B 1 91 ? 14.523 22.531 -7.086 1 51.44 91 ALA B C 1
ATOM 1615 O O . ALA B 1 91 ? 14.828 23.688 -7.391 1 51.44 91 ALA B O 1
ATOM 1616 N N . ASP B 1 92 ? 15.305 21.703 -6.523 1 53.75 92 ASP B N 1
ATOM 1617 C CA . ASP B 1 92 ? 16.672 22.094 -6.223 1 53.75 92 ASP B CA 1
ATOM 1618 C C . ASP B 1 92 ? 17.484 22.312 -7.5 1 53.75 92 ASP B C 1
ATOM 1620 O O . ASP B 1 92 ? 18.234 23.281 -7.609 1 53.75 92 ASP B O 1
ATOM 1624 N N . VAL B 1 93 ? 17.281 21.359 -8.336 1 54.22 93 VAL B N 1
ATOM 1625 C CA . VAL B 1 93 ? 17.984 21.484 -9.609 1 54.22 93 VAL B CA 1
ATOM 1626 C C . VAL B 1 93 ? 17.469 22.688 -10.383 1 54.22 93 VAL B C 1
ATOM 1628 O O . VAL B 1 93 ? 18.25 23.438 -10.992 1 54.22 93 VAL B O 1
ATOM 1631 N N . ALA B 1 94 ? 16.234 22.766 -10.375 1 51.94 94 ALA B N 1
ATOM 1632 C CA . ALA B 1 94 ? 15.664 23.938 -11.039 1 51.94 94 ALA B CA 1
ATOM 1633 C C . ALA B 1 94 ? 16.109 25.234 -10.352 1 51.94 94 ALA B C 1
ATOM 1635 O O . ALA B 1 94 ? 16.422 26.219 -11.023 1 51.94 94 ALA B O 1
ATOM 1636 N N . ALA B 1 95 ? 16.219 25.203 -9.078 1 52.22 95 ALA B N 1
ATOM 1637 C CA . ALA B 1 95 ? 16.703 26.359 -8.328 1 52.22 95 ALA B CA 1
ATOM 1638 C C . ALA B 1 95 ? 18.203 26.578 -8.57 1 52.22 95 ALA B C 1
ATOM 1640 O O . ALA B 1 95 ? 18.672 27.719 -8.578 1 52.22 95 ALA B O 1
ATOM 1641 N N . SER B 1 96 ? 18.844 25.516 -8.719 1 49.66 96 SER B N 1
ATOM 1642 C CA . SER B 1 96 ? 20.266 25.625 -9 1 49.66 96 SER B CA 1
ATOM 1643 C C . SER B 1 96 ? 20.516 26.141 -10.414 1 49.66 96 SER B C 1
ATOM 1645 O O . SER B 1 96 ? 21.5 26.844 -10.664 1 49.66 96 SER B O 1
ATOM 1647 N N . HIS B 1 97 ? 19.656 25.609 -11.188 1 51 97 HIS B N 1
ATOM 1648 C CA . HIS B 1 97 ? 19.812 26.031 -12.578 1 51 97 HIS B CA 1
ATOM 1649 C C . HIS B 1 97 ? 19.312 27.453 -12.781 1 51 97 HIS B C 1
ATOM 1651 O O . HIS B 1 97 ? 19.625 28.094 -13.781 1 51 97 HIS B O 1
ATOM 1657 N N . GLU B 1 98 ? 18.547 27.844 -11.891 1 44.56 98 GLU B N 1
ATOM 1658 C CA . GLU B 1 98 ? 18.016 29.188 -12.094 1 44.56 98 GLU B CA 1
ATOM 1659 C C . GLU B 1 98 ? 19.125 30.234 -11.961 1 44.56 98 GLU B C 1
ATOM 1661 O O . GLU B 1 98 ? 18.953 31.375 -12.414 1 44.56 98 GLU B O 1
ATOM 1666 N N . ASP B 1 99 ? 20.141 29.875 -11.234 1 40.41 99 ASP B N 1
ATOM 1667 C CA . ASP B 1 99 ? 21.109 30.953 -11.023 1 40.41 99 ASP B CA 1
ATOM 1668 C C . ASP B 1 99 ? 22.031 31.109 -12.234 1 40.41 99 ASP B C 1
ATOM 1670 O O . ASP B 1 99 ? 23.031 31.828 -12.172 1 40.41 99 ASP B O 1
ATOM 1674 N N . GLU B 1 100 ? 21.875 30.203 -13.18 1 39.94 100 GLU B N 1
ATOM 1675 C CA . GLU B 1 100 ? 22.828 30.531 -14.234 1 39.94 100 GLU B CA 1
ATOM 1676 C C . GLU B 1 100 ? 22.375 31.75 -15.031 1 39.94 100 GLU B C 1
ATOM 1678 O O . GLU B 1 100 ? 21.266 31.766 -15.578 1 39.94 100 GLU B O 1
ATOM 1683 N N . PRO B 1 101 ? 22.797 32.969 -14.773 1 39.12 101 PRO B N 1
ATOM 1684 C CA . PRO B 1 101 ? 22.469 34.156 -15.562 1 39.12 101 PRO B CA 1
ATOM 1685 C C . PRO B 1 101 ? 22.594 33.938 -17.062 1 39.12 101 PRO B 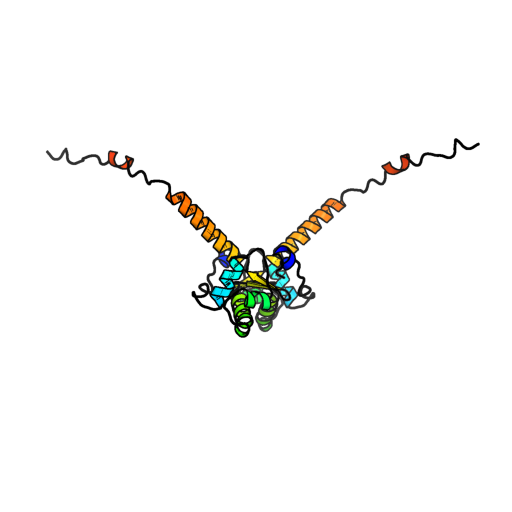C 1
ATOM 1687 O O . PRO B 1 101 ? 23.453 33.156 -17.516 1 39.12 101 PRO B O 1
ATOM 1690 N N . MET B 1 102 ? 21.516 33.625 -17.781 1 37.28 102 MET B N 1
ATOM 1691 C CA . MET B 1 102 ? 21.578 33.594 -19.234 1 37.28 102 MET B CA 1
ATOM 1692 C C . MET B 1 102 ? 22.406 34.75 -19.766 1 37.28 102 MET B C 1
ATOM 1694 O O . MET B 1 102 ? 22.047 35.906 -19.562 1 37.28 102 MET B O 1
ATOM 1698 N N . ALA B 1 103 ? 23.719 34.719 -19.766 1 34.22 103 ALA B N 1
ATOM 1699 C CA . ALA B 1 103 ? 24.578 35.719 -20.391 1 34.22 103 ALA B CA 1
ATOM 1700 C C . ALA B 1 103 ? 24.141 36 -21.812 1 34.22 103 ALA B C 1
ATOM 1702 O O . ALA B 1 103 ? 24.125 35.125 -22.672 1 34.22 103 ALA B O 1
ATOM 1703 N N . TYR B 1 104 ? 23.109 36.781 -22.141 1 37.56 104 TYR B N 1
ATOM 1704 C CA . TYR B 1 104 ? 22.688 37.375 -23.422 1 37.56 104 TYR B CA 1
ATOM 1705 C C . TYR B 1 104 ? 23.906 37.781 -24.25 1 37.56 104 TYR B C 1
ATOM 1707 O O . TYR B 1 104 ? 23.75 38.438 -25.297 1 37.56 104 TYR B O 1
ATOM 1715 N N . ASP B 1 105 ? 25.141 37.75 -23.656 1 32.59 105 ASP B N 1
ATOM 1716 C CA . ASP B 1 105 ? 26.109 38.594 -24.344 1 32.59 105 ASP B CA 1
ATOM 1717 C C . ASP B 1 105 ? 26.281 38.156 -25.812 1 32.59 105 ASP B C 1
ATOM 1719 O O . ASP B 1 105 ? 26.344 39 -26.703 1 32.59 105 ASP B O 1
ATOM 1723 N N . ASP B 1 106 ? 26.766 36.938 -26.047 1 32.06 106 ASP B N 1
ATOM 1724 C CA . ASP B 1 106 ? 27.781 36.844 -27.094 1 32.06 106 ASP B CA 1
ATOM 1725 C C . ASP B 1 106 ? 27.156 36.75 -28.469 1 32.06 106 ASP B C 1
ATOM 1727 O O . ASP B 1 106 ? 27.859 36.531 -29.469 1 32.06 106 ASP B O 1
ATOM 1731 N N . TRP B 1 107 ? 25.812 36.469 -28.578 1 38.69 107 TRP B N 1
ATOM 1732 C CA . TRP B 1 107 ? 25.516 36.094 -29.953 1 38.69 107 TRP B CA 1
ATOM 1733 C C . TRP B 1 107 ? 25.578 37.312 -30.875 1 38.69 107 TRP B C 1
ATOM 1735 O O . TRP B 1 107 ? 25.234 37.219 -32.062 1 38.69 107 TRP B O 1
ATOM 1745 N N . GLN B 1 108 ? 25.781 38.531 -30.344 1 33.84 108 GLN B N 1
ATOM 1746 C CA . GLN B 1 108 ? 25.672 39.656 -31.25 1 33.84 108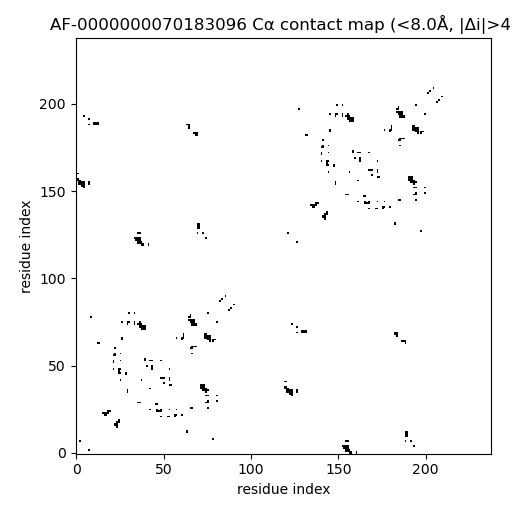 GLN B CA 1
ATOM 1747 C C . GLN B 1 108 ? 26.672 39.531 -32.406 1 33.84 108 GLN B C 1
ATOM 1749 O O . GLN B 1 108 ? 26.562 40.25 -33.406 1 33.84 108 GLN B O 1
ATOM 1754 N N . ASP B 1 109 ? 27.734 38.844 -32.156 1 34.19 109 ASP B N 1
ATOM 1755 C CA . ASP B 1 109 ? 28.828 39.188 -33.094 1 34.19 109 ASP B CA 1
ATOM 1756 C C . ASP B 1 109 ? 28.484 38.812 -34.531 1 34.19 109 ASP B C 1
ATOM 1758 O O . ASP B 1 109 ? 29.047 39.375 -35.469 1 34.19 109 ASP B O 1
ATOM 1762 N N . TYR B 1 110 ? 27.844 37.656 -34.75 1 34.66 110 TYR B N 1
ATOM 1763 C CA . TYR B 1 110 ? 28.047 37.188 -36.125 1 34.66 110 TYR B CA 1
ATOM 1764 C C . TYR B 1 110 ? 27.094 37.906 -37.062 1 34.66 110 TYR B C 1
ATOM 1766 O O . TYR B 1 110 ? 26.844 37.438 -38.188 1 34.66 110 TYR B O 1
ATOM 1774 N N . ALA B 1 111 ? 26.266 38.812 -36.625 1 38.09 111 ALA B N 1
ATOM 1775 C CA . ALA B 1 111 ? 25.406 39.406 -37.656 1 38.09 111 ALA B CA 1
ATOM 1776 C C . ALA B 1 111 ? 26.25 40.094 -38.719 1 38.09 111 ALA B C 1
ATOM 1778 O O . ALA B 1 111 ? 26.812 41.156 -38.469 1 38.09 111 ALA B O 1
ATOM 1779 N N . VAL B 1 112 ? 27.125 39.344 -39.281 1 35.41 112 VAL B N 1
ATOM 1780 C CA . VAL B 1 112 ? 27.969 39.875 -40.344 1 35.41 112 VAL B CA 1
ATOM 1781 C C . VAL B 1 112 ? 27.109 40.594 -41.375 1 35.41 112 VAL B C 1
ATOM 1783 O O . VAL B 1 112 ? 25.953 40.219 -41.594 1 35.41 112 VAL B O 1
ATOM 1786 N N . ASP B 1 113 ? 27.375 41.906 -41.625 1 40.72 113 ASP B N 1
ATOM 1787 C CA . ASP B 1 113 ? 26.984 42.938 -42.594 1 40.72 113 ASP B CA 1
ATOM 1788 C C . ASP B 1 113 ? 27.078 42.406 -44.031 1 40.72 113 ASP B C 1
ATOM 1790 O O . ASP B 1 113 ? 28.188 42.219 -44.531 1 40.72 113 ASP B O 1
ATOM 1794 N N . PRO B 1 114 ? 26.328 41.312 -44.406 1 35.72 114 PRO B N 1
ATOM 1795 C CA . PRO B 1 114 ? 26.594 40.812 -45.75 1 35.72 114 PRO B CA 1
ATOM 1796 C C . PRO B 1 114 ? 26.438 41.875 -46.844 1 35.72 114 PRO B C 1
ATOM 1798 O O . PRO B 1 114 ? 26.5 41.562 -48.031 1 35.72 114 PRO B O 1
ATOM 1801 N N . ARG B 1 115 ? 26 43.062 -46.531 1 34.22 115 ARG B N 1
ATOM 1802 C CA . ARG B 1 115 ? 25.594 43.875 -47.688 1 34.22 115 ARG B CA 1
ATOM 1803 C C . ARG B 1 115 ? 26.781 44.188 -48.594 1 34.22 115 ARG B C 1
ATOM 1805 O O . ARG B 1 115 ? 26.688 45 -49.5 1 34.22 115 ARG B O 1
ATOM 1812 N N . GLU B 1 116 ? 28.047 43.906 -48.219 1 30.14 116 GLU B N 1
ATOM 1813 C CA . GLU B 1 116 ? 29 44.562 -49.094 1 30.14 116 GLU B CA 1
ATOM 1814 C C . GLU B 1 116 ? 28.891 44.062 -50.531 1 30.14 116 GLU B C 1
ATOM 1816 O O . GLU B 1 116 ? 29.234 44.781 -51.469 1 30.14 116 GLU B O 1
ATOM 1821 N N . ASP B 1 117 ? 28.969 42.719 -50.844 1 29.08 117 ASP B N 1
ATOM 1822 C CA . ASP B 1 117 ? 29.547 42.438 -52.125 1 29.08 117 ASP B CA 1
ATOM 1823 C C . ASP B 1 117 ? 28.516 42.656 -53.25 1 29.08 117 ASP B C 1
ATOM 1825 O O . ASP B 1 117 ? 28 41.719 -53.812 1 29.08 117 ASP B O 1
ATOM 1829 N N . ARG B 1 118 ? 27.422 43.312 -52.969 1 29.08 118 ARG B N 1
ATOM 1830 C CA . ARG B 1 118 ? 26.672 43.344 -54.219 1 29.08 118 ARG B CA 1
ATOM 1831 C C . ARG B 1 118 ? 27.5 43.969 -55.344 1 29.08 118 ARG B C 1
ATOM 1833 O O . ARG B 1 118 ? 28.266 44.906 -55.094 1 29.08 118 ARG B O 1
ATOM 1840 N N . ALA B 1 119 ? 26.891 43.906 -56.781 1 28.8 119 ALA B N 1
ATOM 1841 C CA . ALA B 1 119 ? 27.094 44.375 -58.156 1 28.8 119 ALA B CA 1
ATOM 1842 C C . ALA B 1 119 ? 27.203 45.875 -58.219 1 28.8 119 ALA B C 1
ATOM 1844 O O . ALA B 1 119 ? 26.594 46.594 -57.406 1 28.8 119 ALA B O 1
#

Sequence (238 aa):
MPISTDRFDEIDDDSGPSPETNAHEILSFLQSHADQAFTRGEIAQATDVTDGSVGPTLVRLREAGRVDHKGNYWRVSDHVRSVDAAAGHAADVAASHEDEPMAYDDWQDYAVDPREDRAMPISTDRFDEIDDDSGPSPETNAHEILSFLQSHADQAFTRGEIAQATDVTDGSVGPTLVRLREAGRVDHKGNYWRVSDHVRSVDAAAGHAADVAASHEDEPMAYDDWQDYAVDPREDRA

Secondary structure (DSSP, 8-state):
--EEHHHHHH---S--PPTTSHHHHHHHHHHHTTTEEEEHHHHHHHSSS-HHHHHHHHHHHHHTTSEEEETTEEEE-HHHHHHHHHHHHHHHHHHHHTTS-----GGGGG---GGGGG-/--EEHHHHHH---S--PPTTSHHHHHHHHHHHTTTEEEEHHHHHHHSSS-HHHHHHHHHHHHHTTSEEEETTEEEE-HHHHHHHHHHHHHHHHHHHHTTS-----GGGGG---GGGG--

Radius of gyration: 28.59 Å; Cα contacts (8 Å, |Δi|>4): 251; chains: 2; bounding box: 67×80×102 Å

Foldseek 3Di:
DDDDPVVVLVDDDDDQDDPPDPLNFLLVVQLVVQVDKDFLVVSCVVTVDHSVVSVVSQVVCVVNVQWDDDDRIIHGHPSNNVVVVVVVVVVVVVVVVVPPPPCPPDPPPPPPPVPPPPD/DDDDPVVVLVPDDDDQDDPPDPLNFLLVVQLVVQVDKDFLVVSCVVTVDHSVVSVVSQVVCVVVVQWDDDDRIIHGHPSNNVVVVVVVVVVVVVVVVVPPPPCPPDPPPPPPPVPPPDD

Nearest PDB structures (foldseek):
  8eju-assembly1_A  TM=7.234E-01  e=1.227E-02  Pseudomonas putida KT2440
  5yhx-assembly1_B  TM=5.782E-01  e=4.980E-03  Lactococcus lactis subsp. lactis Il1403
  1xsx-assembly1_B  TM=6.396E-01  e=3.227E-02  Saccharolobus solfataricus
  4aih-assembly1_B  TM=6.067E-01  e=3.026E-02  Yersinia pseudotuberculosis YPIII
  5zyr-assembly1_B  TM=5.513E-01  e=2.338E-02  Acinetobacter baumannii

InterPro domains:
  IPR036388 Winged helix-like DNA-binding domain superfamily [G3DSA:1.10.10.10] (20-87)
  IPR036390 Winged helix DNA-binding domain superfamily [SSF46785] (24-76)

pLDDT: mean 75.44, std 23.84, range [28.56, 98.62]

Organism: NCBI:txid2841257